Protein AF-A0A356J305-F1 (afdb_monomer_lite)

Sequence (251 aa):
READLVGNVVCVFYWQPGHENIEAILPRVEALWDAYKTKHCVFVSSVSGNLDEAKKLIKEHKLTFSVYEKLDMADAQSTTRFGFLVLNPRGKVLYGNQNDRAATEALVNALGEVGKPYALLGDMELDKKSKYRSLEKSLVLGKPLKNVVKKLRSDIKKGEAKSASDVIKEQASEAESILSALDTSKSEIKEEIETLADYHAARAIKLAKQFCVSYPEDAAEMKAKMAEWTALAKEQAKAAAEAKKEAAHKK

Secondary structure (DSSP, 8-state):
-HHHHTTSEEEEEEE-TT-TTHHHHHHHHHHHHHHHTTSSEEEEEEE-S-HHHHHHHHHHTT--S-EEE----GGG--TT-SEEEEE-TTS-EEEESS-HHHHHHHHHHHHHTTTPPPBTTTTPPPPTT-TTGGGTTTSBTTS--HHHHHHHHHHHHHHTSTT--HHHHHHHHHHHHHHHHHHHHHHHHHHHHHHHHHHHHHHHHHHHHHHHHH-GGGHHHHHHHHHHHHHHHHHHHHHHHHHHHHHHHT-

pLDDT: mean 83.14, std 11.72, range [39.88, 95.88]

Structure (mmCIF, N/CA/C/O backbone):
data_AF-A0A356J305-F1
#
_entry.id   AF-A0A356J305-F1
#
loop_
_atom_site.group_PDB
_atom_site.id
_atom_site.type_symbol
_atom_site.label_atom_id
_atom_site.label_alt_id
_atom_site.label_comp_id
_atom_site.label_asym_id
_atom_site.label_entity_id
_atom_site.label_seq_id
_atom_site.pdbx_PDB_ins_code
_atom_site.Cartn_x
_atom_site.Cartn_y
_atom_site.Cartn_z
_atom_site.occupancy
_atom_site.B_iso_or_equiv
_atom_site.auth_seq_id
_atom_site.auth_comp_id
_atom_site.auth_asym_id
_atom_site.auth_atom_id
_atom_site.pdbx_PDB_model_num
ATOM 1 N N . ARG A 1 1 ? 5.823 -7.157 -18.300 1.00 53.75 1 ARG A N 1
ATOM 2 C CA . ARG A 1 1 ? 4.365 -7.323 -18.539 1.00 53.75 1 ARG A CA 1
ATOM 3 C C . ARG A 1 1 ? 3.631 -6.671 -17.377 1.00 53.75 1 ARG A C 1
ATOM 5 O O . ARG A 1 1 ? 4.207 -6.630 -16.302 1.00 53.75 1 ARG A O 1
ATOM 12 N N . GLU A 1 2 ? 2.401 -6.187 -17.544 1.00 50.50 2 GLU A N 1
ATOM 13 C CA . GLU A 1 2 ? 1.629 -5.562 -16.445 1.00 50.50 2 GLU A CA 1
ATOM 14 C C . GLU A 1 2 ? 1.515 -6.467 -15.207 1.00 50.50 2 GLU A C 1
ATOM 16 O O . GLU A 1 2 ? 1.661 -6.005 -14.080 1.00 50.50 2 GLU A O 1
ATOM 21 N N . ALA A 1 3 ? 1.406 -7.784 -15.416 1.00 51.06 3 ALA A N 1
ATOM 22 C CA . ALA A 1 3 ? 1.435 -8.784 -14.347 1.00 51.06 3 ALA A CA 1
ATOM 23 C C . ALA A 1 3 ? 2.716 -8.762 -13.485 1.00 51.06 3 ALA A C 1
ATOM 25 O O . ALA A 1 3 ? 2.674 -9.190 -12.336 1.00 51.06 3 ALA A O 1
ATOM 26 N N . ASP A 1 4 ? 3.840 -8.265 -14.012 1.00 61.28 4 ASP A N 1
ATOM 27 C CA . ASP A 1 4 ? 5.100 -8.161 -13.266 1.00 61.28 4 ASP A CA 1
ATOM 28 C C . ASP A 1 4 ? 5.093 -6.951 -12.312 1.00 61.28 4 ASP A C 1
ATOM 30 O O . ASP A 1 4 ? 5.829 -6.947 -11.330 1.00 61.28 4 ASP A O 1
ATOM 34 N N . LEU A 1 5 ? 4.248 -5.940 -12.562 1.00 70.88 5 LEU A N 1
ATOM 35 C CA . LEU A 1 5 ? 4.135 -4.729 -11.737 1.00 70.88 5 LEU A CA 1
ATOM 36 C C . LEU A 1 5 ? 3.335 -4.979 -10.456 1.00 70.88 5 LEU A C 1
ATOM 38 O O . LEU A 1 5 ? 3.586 -4.372 -9.416 1.00 70.88 5 LEU A O 1
ATOM 42 N N . VAL A 1 6 ? 2.365 -5.889 -10.511 1.00 66.75 6 VAL A N 1
ATOM 43 C CA . VAL A 1 6 ? 1.420 -6.069 -9.413 1.00 66.75 6 VAL A CA 1
ATOM 44 C C . VAL A 1 6 ? 2.079 -6.764 -8.223 1.00 66.75 6 VAL A C 1
ATOM 46 O O . VAL A 1 6 ? 2.561 -7.889 -8.310 1.00 66.75 6 VAL A O 1
ATOM 49 N N . GLY A 1 7 ? 2.039 -6.110 -7.062 1.00 68.44 7 GLY A N 1
ATOM 50 C CA . GLY A 1 7 ? 2.601 -6.651 -5.816 1.00 68.44 7 GLY A CA 1
ATOM 51 C C . GLY A 1 7 ? 4.052 -6.288 -5.591 1.00 68.44 7 GLY A C 1
ATOM 52 O O . GLY A 1 7 ? 4.589 -6.614 -4.534 1.00 68.44 7 GLY A O 1
ATOM 53 N N . ASN A 1 8 ? 4.632 -5.553 -6.531 1.00 80.81 8 ASN A N 1
ATOM 54 C CA . ASN A 1 8 ? 5.959 -4.991 -6.432 1.00 80.81 8 ASN A CA 1
ATOM 55 C C . ASN A 1 8 ? 5.862 -3.474 -6.330 1.00 80.81 8 ASN A C 1
ATOM 57 O O . ASN A 1 8 ? 4.967 -2.853 -6.898 1.00 80.81 8 ASN A O 1
ATOM 61 N N . VAL A 1 9 ? 6.797 -2.872 -5.606 1.00 86.19 9 VAL A N 1
ATOM 62 C CA . VAL A 1 9 ? 7.006 -1.427 -5.692 1.00 86.19 9 VAL A CA 1
ATOM 63 C C . VAL A 1 9 ? 7.460 -1.122 -7.113 1.00 86.19 9 VAL A C 1
ATOM 65 O O . VAL A 1 9 ? 8.360 -1.789 -7.620 1.00 86.19 9 VAL A O 1
ATOM 68 N N . VAL A 1 10 ? 6.846 -0.143 -7.768 1.00 86.81 10 VAL A N 1
ATOM 69 C CA . VAL A 1 10 ? 7.245 0.261 -9.118 1.00 86.81 10 VAL A CA 1
ATOM 70 C C . VAL A 1 10 ? 7.983 1.584 -9.018 1.00 86.81 10 VAL A C 1
ATOM 72 O O . VAL A 1 10 ? 7.427 2.578 -8.559 1.00 86.81 10 VAL A O 1
ATOM 75 N N . CYS A 1 11 ? 9.241 1.597 -9.442 1.00 88.62 11 CYS A N 1
ATOM 76 C CA . CYS A 1 11 ? 10.034 2.810 -9.571 1.00 88.62 11 CYS A CA 1
ATOM 77 C C . CYS A 1 11 ? 10.165 3.135 -11.057 1.00 88.62 11 CYS A C 1
ATOM 79 O O . CYS A 1 11 ? 10.745 2.353 -11.813 1.00 88.62 11 CYS A O 1
ATOM 81 N N . VAL A 1 12 ? 9.607 4.267 -11.476 1.00 86.94 12 VAL A N 1
ATOM 82 C CA . VAL A 1 12 ? 9.702 4.754 -12.849 1.00 86.94 12 VAL A CA 1
ATOM 83 C C . VAL A 1 12 ? 10.691 5.910 -12.905 1.00 86.94 12 VAL A C 1
ATOM 85 O O . VAL A 1 12 ? 10.558 6.878 -12.159 1.00 86.94 12 VAL A O 1
ATOM 88 N N . PHE A 1 13 ? 11.669 5.817 -13.799 1.00 88.88 13 PHE A N 1
ATOM 89 C CA . PHE A 1 13 ? 12.638 6.873 -14.072 1.00 88.88 13 PHE A CA 1
ATOM 90 C C . PHE A 1 13 ? 12.446 7.405 -15.492 1.00 88.88 13 PHE A C 1
ATOM 92 O O . PHE A 1 13 ? 12.718 6.705 -16.472 1.00 88.88 13 PHE A O 1
ATOM 99 N N . TYR A 1 14 ? 11.982 8.647 -15.588 1.00 86.81 14 TYR A N 1
ATOM 100 C CA . TYR A 1 14 ? 11.835 9.380 -16.839 1.00 86.81 14 TYR A CA 1
ATOM 101 C C . TYR A 1 14 ? 13.099 10.183 -17.110 1.00 86.81 14 TYR A C 1
ATOM 103 O O . TYR A 1 14 ? 13.621 10.835 -16.207 1.00 86.81 14 TYR A O 1
ATOM 111 N N . TRP A 1 15 ? 13.588 10.168 -18.345 1.00 86.88 15 TRP A N 1
ATOM 112 C CA . TRP A 1 15 ? 14.735 10.982 -18.724 1.00 86.88 15 TRP A CA 1
ATOM 113 C C . TRP A 1 15 ? 14.746 11.324 -20.210 1.00 86.88 15 TRP A C 1
ATOM 115 O O . TRP A 1 15 ? 14.028 10.744 -21.029 1.00 86.88 15 TRP A O 1
ATOM 125 N N . GLN A 1 16 ? 15.580 12.299 -20.555 1.00 87.06 16 GLN A N 1
ATOM 126 C CA . GLN A 1 16 ? 15.843 12.700 -21.928 1.00 87.06 16 GLN A CA 1
ATOM 127 C C . GLN A 1 16 ? 17.335 13.016 -22.093 1.00 87.06 16 GLN A C 1
ATOM 129 O O . GLN A 1 16 ? 17.940 13.571 -21.167 1.00 87.06 16 GLN A O 1
ATOM 134 N N . PRO A 1 17 ? 17.938 12.685 -23.243 1.00 85.31 17 PRO A N 1
ATOM 135 C CA . PRO A 1 17 ? 19.270 13.162 -23.594 1.00 85.31 17 PRO A CA 1
ATOM 136 C C . PRO A 1 17 ? 19.322 14.695 -23.623 1.00 85.31 17 PRO A C 1
ATOM 138 O O . PRO A 1 17 ? 18.316 15.348 -23.905 1.00 85.31 17 PRO A O 1
ATOM 141 N N . GLY A 1 18 ? 20.478 15.265 -23.283 1.00 82.25 18 GLY A N 1
ATOM 142 C CA . GLY A 1 18 ? 20.680 16.716 -23.216 1.00 82.25 18 GLY A CA 1
ATOM 143 C C . GLY A 1 18 ? 20.098 17.421 -21.981 1.00 82.25 18 GLY A C 1
ATOM 144 O O . GLY A 1 18 ? 20.224 18.639 -21.873 1.00 82.25 18 GLY A O 1
ATOM 145 N N . HIS A 1 19 ? 19.477 16.705 -21.035 1.00 85.06 19 HIS A N 1
ATOM 146 C CA . HIS A 1 19 ? 19.085 17.304 -19.756 1.00 85.06 19 HIS A CA 1
ATOM 147 C C . HIS A 1 19 ? 20.330 17.660 -18.924 1.00 85.06 19 HIS A C 1
ATOM 149 O O . HIS A 1 19 ? 21.227 16.833 -18.784 1.00 85.06 19 HIS A O 1
ATOM 155 N N . GLU A 1 20 ? 20.362 18.849 -18.317 1.00 83.75 20 GLU A N 1
ATOM 156 C CA . GLU A 1 20 ? 21.535 19.404 -17.610 1.00 83.75 20 GLU A CA 1
ATOM 157 C C . GLU A 1 20 ? 22.155 18.461 -16.561 1.00 83.75 20 GLU A C 1
ATOM 159 O O . GLU A 1 20 ? 23.369 18.420 -16.392 1.00 83.75 20 GLU A O 1
ATOM 164 N N . ASN A 1 21 ? 21.325 17.647 -15.903 1.00 83.88 21 ASN A N 1
ATOM 165 C CA . ASN A 1 21 ? 21.736 16.738 -14.829 1.00 83.88 21 ASN A CA 1
ATOM 166 C C . ASN A 1 21 ? 21.893 15.270 -15.268 1.00 83.88 21 ASN A C 1
ATOM 168 O O . ASN A 1 21 ? 22.044 14.394 -14.413 1.00 83.88 21 ASN A O 1
ATOM 172 N N . ILE A 1 22 ? 21.826 14.966 -16.571 1.00 86.62 22 ILE A N 1
ATOM 173 C CA . ILE A 1 22 ? 21.768 13.574 -17.045 1.00 86.62 22 ILE A CA 1
ATOM 174 C C . ILE A 1 22 ? 23.031 12.777 -16.683 1.00 86.62 22 ILE A C 1
ATOM 176 O O . ILE A 1 22 ? 22.934 11.676 -16.145 1.00 86.62 22 ILE A O 1
ATOM 180 N N . GLU A 1 23 ? 24.207 13.374 -16.867 1.00 86.94 23 GLU A N 1
ATOM 181 C CA . GLU A 1 23 ? 25.505 12.747 -16.582 1.00 86.94 23 GLU A CA 1
ATOM 182 C C . GLU A 1 23 ? 25.667 12.380 -15.100 1.00 86.94 23 GLU A C 1
ATOM 184 O O . GLU A 1 23 ? 26.259 11.359 -14.757 1.00 86.94 23 GLU A O 1
ATOM 189 N N . ALA A 1 24 ? 25.109 13.197 -14.202 1.00 86.69 24 ALA A N 1
ATOM 190 C CA . ALA A 1 24 ? 25.192 12.972 -12.763 1.00 86.69 24 ALA A CA 1
ATOM 191 C C . ALA A 1 24 ? 24.162 11.944 -12.265 1.00 86.69 24 ALA A C 1
ATOM 193 O O . ALA A 1 24 ? 24.420 11.227 -11.292 1.00 86.69 24 ALA A O 1
ATOM 194 N N . ILE A 1 25 ? 22.983 11.877 -12.894 1.00 88.00 25 ILE A N 1
ATOM 195 C CA . ILE A 1 25 ? 21.883 11.040 -12.405 1.00 88.00 25 ILE A CA 1
ATOM 196 C C . ILE A 1 25 ? 21.985 9.592 -12.888 1.00 88.00 25 ILE A C 1
ATOM 198 O O . ILE A 1 25 ? 21.659 8.683 -12.126 1.00 88.00 25 ILE A O 1
ATOM 202 N N . LEU A 1 26 ? 22.463 9.356 -14.116 1.00 90.56 26 LEU A N 1
ATOM 203 C CA . LEU A 1 26 ? 22.488 8.022 -14.725 1.00 90.56 26 LEU A CA 1
ATOM 204 C C . LEU A 1 26 ? 23.275 6.989 -13.890 1.00 90.56 26 LEU A C 1
ATOM 206 O O . LEU A 1 26 ? 22.713 5.927 -13.604 1.00 90.56 26 LEU A O 1
ATOM 210 N N . PRO A 1 27 ? 24.490 7.288 -13.379 1.00 89.94 27 PRO A N 1
ATOM 211 C CA . PRO A 1 27 ? 25.203 6.366 -12.492 1.00 89.94 27 PRO A CA 1
ATOM 212 C C . PRO A 1 27 ? 24.456 6.074 -11.183 1.00 89.94 27 PRO A C 1
ATOM 214 O O . PRO A 1 27 ? 24.512 4.963 -10.658 1.00 89.94 27 PRO A O 1
ATOM 217 N N . ARG A 1 28 ? 23.732 7.063 -10.640 1.00 87.62 28 ARG A N 1
ATOM 218 C CA . ARG A 1 28 ? 22.959 6.903 -9.395 1.00 87.62 28 ARG A CA 1
ATOM 219 C C . ARG A 1 28 ? 21.734 6.023 -9.614 1.00 87.62 28 ARG A C 1
ATOM 221 O O . ARG A 1 28 ? 21.413 5.205 -8.756 1.00 87.62 28 ARG A O 1
ATOM 228 N N . VAL A 1 29 ? 21.073 6.171 -10.759 1.00 89.19 29 VAL A N 1
ATOM 229 C CA . VAL A 1 29 ? 19.946 5.325 -11.162 1.00 89.19 29 VAL A CA 1
ATOM 230 C C . VAL A 1 29 ? 20.396 3.876 -11.324 1.00 89.19 29 VAL A C 1
ATOM 232 O O . VAL A 1 29 ? 19.729 2.977 -10.818 1.00 89.19 29 VAL A O 1
ATOM 235 N N . GLU A 1 30 ? 21.547 3.642 -11.956 1.00 91.19 30 GLU A N 1
ATOM 236 C CA . GLU A 1 30 ? 22.119 2.299 -12.083 1.00 91.19 30 GLU A CA 1
ATOM 237 C C . GLU A 1 30 ? 22.426 1.684 -10.708 1.00 91.19 30 GLU A C 1
ATOM 239 O O . GLU A 1 30 ? 22.087 0.529 -10.457 1.00 91.19 30 GLU A O 1
ATOM 244 N N . ALA A 1 31 ? 22.977 2.465 -9.773 1.00 90.06 31 ALA A N 1
ATOM 245 C CA . ALA A 1 31 ? 23.208 2.005 -8.404 1.00 90.06 31 ALA A CA 1
ATOM 246 C C . ALA A 1 31 ? 21.901 1.658 -7.662 1.00 90.06 31 ALA A C 1
ATOM 248 O O . ALA A 1 31 ? 21.844 0.664 -6.934 1.00 90.06 31 ALA A O 1
ATOM 249 N N . LEU A 1 32 ? 20.833 2.444 -7.852 1.00 87.75 32 LEU A N 1
ATOM 250 C CA . LEU A 1 32 ? 19.505 2.133 -7.309 1.00 87.75 32 LEU A CA 1
ATOM 251 C C . LEU A 1 32 ? 18.938 0.848 -7.921 1.00 87.75 32 LEU A C 1
ATOM 253 O O . LEU A 1 32 ? 18.432 -0.009 -7.195 1.00 87.75 32 LEU A O 1
ATOM 257 N N . TRP A 1 33 ? 19.044 0.690 -9.238 1.00 88.69 33 TRP A N 1
ATOM 258 C CA . TRP A 1 33 ? 18.652 -0.536 -9.922 1.00 88.69 33 TRP A CA 1
ATOM 259 C C . TRP A 1 33 ? 19.398 -1.746 -9.354 1.00 88.69 33 TRP A C 1
ATOM 261 O O . TRP A 1 33 ? 18.760 -2.709 -8.930 1.00 88.69 33 TRP A O 1
ATOM 271 N N . ASP A 1 34 ? 20.725 -1.686 -9.252 1.00 89.75 34 ASP A N 1
ATOM 272 C CA . ASP A 1 34 ? 21.531 -2.795 -8.742 1.00 89.75 34 ASP A CA 1
ATOM 273 C C . ASP A 1 34 ? 21.154 -3.184 -7.301 1.00 89.75 34 ASP A C 1
ATOM 275 O O . ASP A 1 34 ? 20.997 -4.367 -6.988 1.00 89.75 34 ASP A O 1
ATOM 279 N N . ALA A 1 35 ? 20.889 -2.191 -6.445 1.00 87.81 35 ALA A N 1
ATOM 280 C CA . ALA A 1 35 ? 20.531 -2.399 -5.043 1.00 87.81 35 ALA A CA 1
ATOM 281 C C . ALA A 1 35 ? 19.137 -3.021 -4.820 1.00 87.81 35 ALA A C 1
ATOM 283 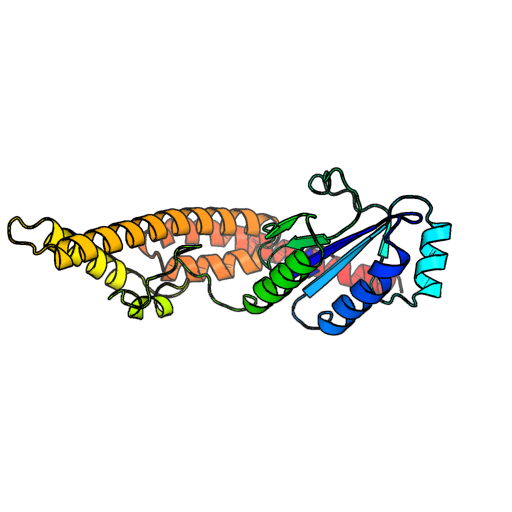O O . ALA A 1 35 ? 18.901 -3.632 -3.762 1.00 87.81 35 ALA A O 1
ATOM 284 N N . TYR A 1 36 ? 18.207 -2.844 -5.769 1.00 85.75 36 TYR A N 1
ATOM 285 C CA . TYR A 1 36 ? 16.787 -3.173 -5.587 1.00 85.75 36 TYR A CA 1
ATOM 286 C C . TYR A 1 36 ? 16.185 -4.115 -6.638 1.00 85.75 36 TYR A C 1
ATOM 288 O O . TYR A 1 36 ? 15.094 -4.628 -6.395 1.00 85.75 36 TYR A O 1
ATOM 296 N N . LYS A 1 37 ? 16.883 -4.447 -7.734 1.00 80.25 37 LYS A N 1
ATOM 297 C CA . LYS A 1 37 ? 16.377 -5.326 -8.815 1.00 80.25 37 LYS A CA 1
ATOM 298 C C . LYS A 1 37 ? 15.908 -6.718 -8.378 1.00 80.25 37 LYS A C 1
ATOM 300 O O . LYS A 1 37 ? 15.175 -7.378 -9.104 1.00 80.25 37 LYS A O 1
ATOM 305 N N . THR A 1 38 ? 16.317 -7.178 -7.197 1.00 75.94 38 THR A N 1
ATOM 306 C CA . THR A 1 38 ? 15.936 -8.478 -6.618 1.00 75.94 38 THR A CA 1
ATOM 307 C C . THR A 1 38 ? 14.908 -8.381 -5.483 1.00 75.94 38 THR A C 1
ATOM 309 O O . THR A 1 38 ? 14.505 -9.408 -4.941 1.00 75.94 38 THR A O 1
ATOM 312 N N . LYS A 1 39 ? 14.465 -7.175 -5.099 1.00 72.56 39 LYS A N 1
ATOM 313 C CA . LYS A 1 39 ? 13.710 -6.921 -3.858 1.00 72.56 39 LYS A CA 1
ATOM 314 C C . LYS A 1 39 ? 12.273 -6.471 -4.119 1.00 72.56 39 LYS A C 1
ATOM 316 O O . LYS A 1 39 ? 11.954 -5.337 -3.808 1.00 72.56 39 LYS A O 1
ATOM 321 N N . HIS A 1 40 ? 11.404 -7.312 -4.686 1.00 79.94 40 HIS A N 1
ATOM 322 C CA . HIS A 1 40 ? 9.996 -6.946 -4.958 1.00 79.94 40 HIS A CA 1
ATOM 323 C C . HIS A 1 40 ? 9.817 -5.534 -5.557 1.00 79.94 40 HIS A C 1
ATOM 325 O O . HIS A 1 40 ? 8.897 -4.789 -5.214 1.00 79.94 40 HIS A O 1
ATOM 331 N N . CYS A 1 41 ? 10.759 -5.152 -6.415 1.00 84.88 41 CYS A N 1
ATOM 332 C CA . CYS A 1 41 ? 10.852 -3.845 -7.031 1.00 84.88 41 CYS A CA 1
ATOM 333 C C . CYS A 1 41 ? 10.881 -4.064 -8.531 1.00 84.88 41 CYS A C 1
ATOM 335 O O . CYS A 1 41 ? 11.687 -4.858 -9.022 1.00 84.88 41 CYS A O 1
ATOM 337 N N . VAL A 1 42 ? 10.025 -3.357 -9.254 1.00 85.88 42 VAL A N 1
ATOM 338 C CA . VAL A 1 42 ? 10.126 -3.261 -10.702 1.00 85.88 42 VAL A CA 1
ATOM 339 C C . VAL A 1 42 ? 10.637 -1.881 -11.042 1.00 85.88 42 VAL A C 1
ATOM 341 O O . VAL A 1 42 ? 10.029 -0.873 -10.691 1.00 85.88 42 VAL A O 1
ATOM 344 N N . PHE A 1 43 ? 11.763 -1.854 -11.741 1.00 86.81 43 PHE A N 1
ATOM 345 C CA . PHE A 1 43 ? 12.331 -0.627 -12.258 1.00 86.81 43 PHE A CA 1
ATOM 346 C C . PHE A 1 43 ? 11.933 -0.464 -13.720 1.00 86.81 43 PHE A C 1
ATOM 348 O O . PHE A 1 43 ? 12.141 -1.367 -14.534 1.00 86.81 43 PHE A O 1
ATOM 355 N N . VAL A 1 44 ? 11.356 0.683 -14.050 1.00 85.00 44 VAL A N 1
ATOM 356 C CA . VAL A 1 44 ? 10.924 1.019 -15.403 1.00 85.00 44 VAL A CA 1
ATOM 357 C C . VAL A 1 44 ? 11.618 2.306 -15.804 1.00 85.00 44 VAL A C 1
ATOM 359 O O . VAL A 1 44 ? 11.400 3.344 -15.190 1.00 85.00 44 VAL A O 1
ATOM 362 N N . SER A 1 45 ? 12.454 2.267 -16.835 1.00 87.88 45 SER A N 1
ATOM 363 C CA . SER A 1 45 ? 13.030 3.492 -17.380 1.00 87.88 45 SER A CA 1
ATOM 364 C C . SER A 1 45 ? 12.328 3.884 -18.670 1.00 87.88 45 SER A C 1
ATOM 366 O O . SER A 1 45 ? 12.186 3.058 -19.569 1.00 87.88 45 SER A O 1
ATOM 368 N N . SER A 1 46 ? 11.904 5.143 -18.756 1.00 86.25 46 SER A N 1
ATOM 369 C CA . SER A 1 46 ? 11.318 5.731 -19.956 1.00 86.25 46 SER A CA 1
ATOM 370 C C . SER A 1 46 ? 12.228 6.827 -20.485 1.00 86.25 46 SER A C 1
ATOM 372 O O . SER A 1 46 ? 12.532 7.779 -19.762 1.00 86.25 46 SER A O 1
ATOM 374 N N . VAL A 1 47 ? 12.627 6.713 -21.750 1.00 86.50 47 VAL A N 1
ATOM 375 C CA . VAL A 1 47 ? 13.399 7.745 -22.441 1.00 86.50 47 VAL A CA 1
ATOM 376 C C . VAL A 1 47 ? 12.547 8.472 -23.476 1.00 86.50 47 VAL A C 1
ATOM 378 O O . VAL A 1 47 ? 11.736 7.871 -24.186 1.00 86.50 47 VAL A O 1
ATOM 381 N N . SER A 1 48 ? 12.745 9.784 -23.575 1.00 81.38 48 SER A N 1
ATOM 382 C CA . SER A 1 48 ? 12.184 10.626 -24.633 1.00 81.38 48 SER A CA 1
ATOM 383 C C . SER A 1 48 ? 13.274 11.479 -25.295 1.00 81.38 48 SER A C 1
ATOM 385 O O . SER A 1 48 ? 14.379 11.589 -24.771 1.00 81.38 48 SER A O 1
ATOM 387 N N . GLY A 1 49 ? 12.991 12.065 -26.462 1.00 78.38 49 GLY A N 1
ATOM 388 C CA . GLY A 1 49 ? 13.961 12.885 -27.200 1.00 78.38 49 GLY A CA 1
ATOM 389 C C . GLY A 1 49 ? 14.816 12.084 -28.190 1.00 78.38 49 GLY A C 1
ATOM 390 O O . GLY A 1 49 ? 14.310 11.180 -28.855 1.00 78.38 49 GLY A O 1
ATOM 391 N N . ASN A 1 50 ? 16.094 12.449 -28.335 1.00 84.69 50 ASN A N 1
ATOM 392 C CA . ASN A 1 50 ? 16.996 11.877 -29.341 1.00 84.69 50 ASN A CA 1
ATOM 393 C C . ASN A 1 50 ? 17.481 10.466 -28.961 1.00 84.69 50 ASN A C 1
ATOM 395 O O . ASN A 1 50 ? 18.438 10.295 -28.209 1.00 84.69 50 ASN A O 1
ATOM 399 N N . LEU A 1 51 ? 16.860 9.432 -29.525 1.00 84.81 51 LEU A N 1
ATOM 400 C CA . LEU A 1 51 ? 17.153 8.037 -29.174 1.00 84.81 51 LEU A CA 1
ATOM 401 C C . LEU A 1 51 ? 18.586 7.591 -29.482 1.00 84.81 51 LEU A C 1
ATOM 403 O O . LEU A 1 51 ? 19.102 6.699 -28.810 1.00 84.81 51 LEU A O 1
ATOM 407 N N . ASP A 1 52 ? 19.241 8.171 -30.484 1.00 89.25 52 ASP A N 1
ATOM 408 C CA . ASP A 1 52 ? 20.613 7.783 -30.815 1.00 89.25 52 ASP A CA 1
ATOM 409 C C . ASP A 1 52 ? 21.612 8.335 -29.800 1.00 89.25 52 ASP A C 1
ATOM 411 O O . ASP A 1 52 ? 22.587 7.665 -29.461 1.00 89.25 52 ASP A O 1
ATOM 415 N N . GLU A 1 53 ? 21.331 9.510 -29.245 1.00 89.25 53 GLU A N 1
ATOM 416 C CA . GLU A 1 53 ? 22.063 10.055 -28.106 1.00 89.25 53 GLU A CA 1
ATOM 417 C C . GLU A 1 53 ? 21.785 9.251 -26.829 1.00 89.25 53 GLU A C 1
ATOM 419 O O . GLU A 1 53 ? 22.718 8.886 -26.116 1.00 89.25 53 GLU A O 1
ATOM 424 N N . ALA A 1 54 ? 20.532 8.842 -26.598 1.00 87.94 54 ALA A N 1
ATOM 425 C CA . ALA A 1 54 ? 20.188 7.945 -25.493 1.00 87.94 54 ALA A CA 1
ATOM 426 C C . ALA A 1 54 ? 20.971 6.623 -25.554 1.00 87.94 54 ALA A C 1
ATOM 428 O O . ALA A 1 54 ? 21.504 6.168 -24.543 1.00 87.94 54 ALA A O 1
ATOM 429 N N . LYS A 1 55 ? 21.101 6.012 -26.741 1.00 90.25 55 LYS A N 1
ATOM 430 C CA . LYS A 1 55 ? 21.899 4.788 -26.933 1.00 90.25 55 LYS A CA 1
ATOM 431 C C . LYS A 1 55 ? 23.383 4.997 -26.628 1.00 90.25 55 LYS A C 1
ATOM 433 O O . LYS A 1 55 ? 24.026 4.053 -26.167 1.00 90.25 55 LYS A O 1
ATOM 438 N N . LYS A 1 56 ? 23.938 6.182 -26.907 1.00 92.50 56 LYS A N 1
ATOM 439 C CA . LYS A 1 56 ? 25.324 6.519 -26.543 1.00 92.50 56 LYS A CA 1
ATOM 440 C C . LYS A 1 56 ? 25.468 6.590 -25.029 1.00 92.50 56 LYS A C 1
ATOM 442 O O . LYS A 1 56 ? 26.266 5.832 -24.488 1.00 92.50 56 LYS A O 1
ATOM 447 N N . LEU A 1 57 ? 24.602 7.351 -24.361 1.00 91.88 57 LEU A N 1
ATOM 448 C CA . LEU A 1 57 ? 24.589 7.479 -22.901 1.00 91.88 57 LEU A CA 1
ATOM 449 C C . LEU A 1 57 ? 24.423 6.124 -22.198 1.00 91.88 57 LEU A C 1
ATOM 451 O O . LEU A 1 57 ? 25.143 5.829 -21.249 1.00 91.88 57 LEU A O 1
ATOM 455 N N . ILE A 1 58 ? 23.543 5.249 -22.701 1.00 91.00 58 ILE A N 1
ATOM 456 C CA . ILE A 1 58 ? 23.374 3.883 -22.174 1.00 91.00 58 ILE A CA 1
ATOM 457 C C . ILE A 1 58 ? 24.691 3.096 -22.226 1.00 91.00 58 ILE A C 1
ATOM 459 O O . ILE A 1 58 ? 25.036 2.405 -21.267 1.00 91.00 58 ILE A O 1
ATOM 463 N N . LYS A 1 59 ? 25.437 3.195 -23.333 1.00 92.56 59 LYS A N 1
ATOM 464 C CA . LYS A 1 59 ? 26.723 2.501 -23.499 1.00 92.56 59 LYS A CA 1
ATOM 465 C C . LYS A 1 59 ? 27.830 3.127 -22.655 1.00 92.56 59 LYS A C 1
ATOM 467 O O . LYS A 1 59 ? 28.598 2.392 -22.041 1.00 92.56 59 LYS A O 1
ATOM 472 N N . GLU A 1 60 ? 27.910 4.453 -22.631 1.00 93.19 60 GLU A N 1
ATOM 473 C CA . GLU A 1 60 ? 28.922 5.221 -21.897 1.00 93.19 60 GLU A CA 1
ATOM 474 C C . GLU A 1 60 ? 28.807 4.990 -20.387 1.00 93.19 60 GLU A C 1
ATOM 476 O O . GLU A 1 60 ? 29.798 4.657 -19.736 1.00 93.19 60 GLU A O 1
ATOM 481 N N . HIS A 1 61 ? 27.583 5.044 -19.855 1.00 91.19 61 HIS A N 1
ATOM 482 C CA . HIS A 1 61 ? 27.290 4.822 -18.435 1.00 91.19 61 HIS A CA 1
ATOM 483 C C . HIS A 1 61 ? 27.068 3.351 -18.065 1.00 91.19 61 HIS A C 1
ATOM 485 O O . HIS A 1 61 ? 26.864 3.042 -16.894 1.00 91.19 61 HIS A O 1
ATOM 491 N N . LYS A 1 62 ? 27.141 2.433 -19.040 1.00 91.88 62 LYS A N 1
ATOM 492 C CA . LYS A 1 62 ? 26.974 0.978 -18.855 1.00 91.88 62 LYS A CA 1
ATOM 493 C C . LYS A 1 62 ? 25.669 0.605 -18.140 1.00 91.88 62 LYS A C 1
ATOM 495 O O . LYS A 1 62 ? 25.665 -0.262 -17.269 1.00 91.88 62 LYS A O 1
ATOM 500 N N . LEU A 1 63 ? 24.573 1.258 -18.511 1.00 89.62 63 LEU A N 1
ATOM 501 C CA . LEU A 1 63 ? 23.275 1.050 -17.870 1.00 89.62 63 LEU A CA 1
ATOM 502 C C . LEU A 1 63 ? 22.764 -0.369 -18.143 1.00 89.62 63 LEU A C 1
ATOM 504 O O . LEU A 1 63 ? 22.807 -0.837 -19.285 1.00 89.62 63 LEU A O 1
ATOM 508 N N . THR A 1 64 ? 22.274 -1.052 -17.107 1.00 88.19 64 THR A N 1
ATOM 509 C CA . THR A 1 64 ? 21.805 -2.446 -17.204 1.00 88.19 64 THR A CA 1
ATOM 510 C C . THR A 1 64 ? 20.305 -2.607 -16.978 1.00 88.19 64 THR A C 1
ATOM 512 O O . THR A 1 64 ? 19.756 -3.682 -17.239 1.00 88.19 64 THR A O 1
ATOM 515 N N . PHE A 1 65 ? 19.613 -1.560 -16.524 1.00 84.75 65 PHE A N 1
ATOM 516 C CA . PHE A 1 65 ? 18.153 -1.559 -16.462 1.00 84.75 65 PHE A CA 1
ATOM 517 C C . PHE A 1 65 ? 17.521 -1.478 -17.860 1.00 84.75 65 PHE A C 1
ATOM 519 O O . PHE A 1 65 ? 18.103 -0.973 -18.819 1.00 84.75 65 PHE A O 1
ATOM 526 N N . SER A 1 66 ? 16.287 -1.975 -17.983 1.00 81.56 66 SER A N 1
ATOM 527 C CA . SER A 1 66 ? 15.535 -1.900 -19.241 1.00 81.56 66 SER A CA 1
ATOM 528 C C . SER A 1 66 ? 15.058 -0.471 -19.511 1.00 81.56 66 SER A C 1
ATOM 530 O O . SER A 1 66 ? 14.391 0.127 -18.665 1.00 81.56 66 SER A O 1
ATOM 532 N N . VAL A 1 67 ? 15.373 0.046 -20.702 1.00 84.19 67 VAL A N 1
ATOM 533 C CA . VAL A 1 67 ? 14.957 1.372 -21.181 1.00 84.19 67 VAL A CA 1
ATOM 534 C C . VAL A 1 67 ? 13.902 1.211 -22.267 1.00 84.19 67 VAL A C 1
ATOM 536 O O . VAL A 1 67 ? 14.139 0.545 -23.274 1.00 84.19 67 VAL A O 1
ATOM 539 N N . TYR A 1 68 ? 12.750 1.838 -22.062 1.00 82.00 68 TYR A N 1
ATOM 540 C CA . TYR A 1 68 ? 11.636 1.862 -22.999 1.00 82.00 68 TYR A CA 1
ATOM 541 C C . TYR A 1 68 ? 11.539 3.239 -23.652 1.00 82.00 68 TYR A C 1
ATOM 543 O O . TYR A 1 68 ? 11.717 4.267 -22.998 1.00 82.00 68 TYR A O 1
ATOM 551 N N . GLU A 1 69 ? 11.254 3.265 -24.949 1.00 79.00 69 GLU A N 1
ATOM 552 C CA . GLU A 1 69 ? 10.949 4.507 -25.652 1.00 79.00 69 GLU A CA 1
ATOM 553 C C . GLU A 1 69 ? 9.529 4.957 -25.301 1.00 79.00 69 GLU A C 1
ATOM 555 O O . GLU A 1 69 ? 8.591 4.182 -25.473 1.00 79.00 69 GLU A O 1
ATOM 560 N N . LYS A 1 70 ? 9.391 6.208 -24.831 1.00 66.62 70 LYS A N 1
ATOM 561 C CA . LYS A 1 70 ? 8.114 6.905 -24.595 1.00 66.62 70 LYS A CA 1
ATOM 562 C C . LYS A 1 70 ? 7.020 6.010 -23.997 1.00 66.62 70 LYS A C 1
ATOM 564 O O . LYS A 1 70 ? 6.056 5.653 -24.672 1.00 66.62 70 LYS A O 1
ATOM 569 N N . LEU A 1 71 ? 7.122 5.712 -22.702 1.00 63.88 71 LEU A N 1
ATOM 570 C CA . LEU A 1 71 ? 5.961 5.221 -21.960 1.00 63.88 71 LEU A CA 1
ATOM 571 C C . LEU A 1 71 ? 4.899 6.326 -21.908 1.00 63.88 71 LEU A C 1
ATOM 573 O O . LEU A 1 71 ? 5.041 7.303 -21.173 1.00 63.88 71 LEU A O 1
ATOM 577 N N . ASP A 1 72 ? 3.866 6.173 -22.732 1.00 50.16 72 ASP A N 1
ATOM 578 C CA . ASP A 1 72 ? 2.706 7.058 -22.797 1.00 50.16 72 ASP A CA 1
ATOM 579 C C . ASP A 1 72 ? 1.747 6.700 -21.654 1.00 50.16 72 ASP A C 1
ATOM 581 O O . ASP A 1 72 ? 0.808 5.922 -21.805 1.00 50.16 72 ASP A O 1
ATOM 585 N N . MET A 1 73 ? 2.058 7.178 -20.449 1.00 49.94 73 MET A N 1
ATOM 586 C CA . MET A 1 73 ? 1.170 7.064 -19.293 1.00 49.94 73 MET A CA 1
ATOM 587 C C . MET A 1 73 ? 0.427 8.393 -19.149 1.00 49.94 73 MET A C 1
ATOM 589 O O . MET A 1 73 ? 1.063 9.439 -19.031 1.00 49.94 73 MET A O 1
ATOM 593 N N . ALA A 1 74 ? -0.909 8.364 -19.118 1.00 43.94 74 ALA A N 1
ATOM 594 C CA . ALA A 1 74 ? -1.735 9.563 -18.931 1.00 43.94 74 ALA A CA 1
ATOM 595 C C . ALA A 1 74 ? -1.382 10.338 -17.640 1.00 43.94 74 ALA A C 1
ATOM 597 O O . ALA A 1 74 ? -1.480 11.560 -17.622 1.00 43.94 74 ALA A O 1
ATOM 598 N N . ASP A 1 75 ? -0.866 9.651 -16.613 1.00 39.97 75 ASP A N 1
ATOM 599 C CA . ASP A 1 75 ? -0.390 10.245 -15.352 1.00 39.97 75 ASP A CA 1
ATOM 600 C C . ASP A 1 75 ? 1.095 10.663 -15.369 1.00 39.97 75 ASP A C 1
ATOM 602 O O . ASP A 1 75 ? 1.572 11.328 -14.450 1.00 39.97 75 ASP A O 1
ATOM 606 N N . ALA A 1 76 ? 1.850 10.337 -16.427 1.00 42.25 76 ALA A N 1
ATOM 607 C CA . ALA A 1 76 ? 3.200 10.871 -16.648 1.00 42.25 76 ALA A CA 1
ATOM 608 C C . ALA A 1 76 ? 3.187 12.321 -17.164 1.00 42.25 76 ALA A C 1
ATOM 610 O O . ALA A 1 76 ? 4.242 12.870 -17.486 1.00 42.25 76 ALA A O 1
ATOM 611 N N . GLN A 1 77 ? 2.017 12.973 -17.175 1.00 39.88 77 GLN A N 1
ATOM 612 C CA . GLN A 1 77 ? 1.801 14.402 -17.441 1.00 39.88 77 GLN A CA 1
ATOM 613 C C . GLN A 1 77 ? 2.430 15.340 -16.387 1.00 39.88 77 GLN A C 1
ATOM 615 O O . GLN A 1 77 ? 2.002 16.479 -16.205 1.00 39.88 77 GLN A O 1
ATOM 620 N N . SER A 1 78 ? 3.486 14.900 -15.702 1.00 44.88 78 SER A N 1
ATOM 621 C CA . SER A 1 78 ? 4.364 15.796 -14.963 1.00 44.88 78 SER A CA 1
ATOM 622 C C . SER A 1 78 ? 5.074 16.721 -15.954 1.00 44.88 78 SER A C 1
ATOM 624 O O . SER A 1 78 ? 5.677 16.278 -16.936 1.00 44.88 78 SER A O 1
ATOM 626 N N . THR A 1 79 ? 5.018 18.022 -15.683 1.00 40.59 79 THR A N 1
ATOM 627 C CA . THR A 1 79 ? 5.573 19.100 -16.515 1.00 40.59 79 THR A CA 1
ATOM 628 C C . THR A 1 79 ? 7.081 18.998 -16.758 1.00 40.59 79 THR A C 1
ATOM 630 O O . THR A 1 79 ? 7.598 19.700 -17.622 1.00 40.59 79 THR A O 1
ATOM 633 N N . THR A 1 80 ? 7.796 18.122 -16.046 1.00 51.25 80 THR A N 1
ATOM 634 C CA . THR A 1 80 ? 9.262 18.078 -16.043 1.00 51.25 80 THR A CA 1
ATOM 635 C C . THR A 1 80 ? 9.897 16.948 -16.859 1.00 51.25 80 THR A C 1
ATOM 637 O O . THR A 1 80 ? 11.082 17.062 -17.142 1.00 51.25 80 THR A O 1
ATOM 640 N N . ARG A 1 81 ? 9.172 15.895 -17.292 1.00 64.06 81 ARG A N 1
ATOM 641 C CA . ARG A 1 81 ? 9.667 14.774 -18.155 1.00 64.06 81 ARG A CA 1
ATOM 642 C C . ARG A 1 81 ? 11.027 14.128 -17.775 1.00 64.06 81 ARG A C 1
ATOM 644 O O . ARG A 1 81 ? 11.547 13.306 -18.527 1.00 64.06 81 ARG A O 1
ATOM 651 N N . PHE A 1 82 ? 11.587 14.462 -16.615 1.00 76.50 82 PHE A N 1
ATOM 652 C CA . PHE A 1 82 ? 12.884 14.028 -16.108 1.00 76.50 82 PHE A CA 1
ATOM 653 C C . PHE A 1 82 ? 12.792 13.833 -14.596 1.00 76.50 82 PHE A C 1
ATOM 655 O O . PHE A 1 82 ? 12.471 14.786 -13.890 1.00 76.50 82 PHE A O 1
ATOM 662 N N . GLY A 1 83 ? 13.083 12.627 -14.110 1.00 81.12 83 GLY A N 1
ATOM 663 C CA . GLY A 1 83 ? 13.120 12.270 -12.693 1.00 81.12 83 GLY A CA 1
ATOM 664 C C . GLY A 1 83 ? 12.241 11.067 -12.349 1.00 81.12 83 GLY A C 1
ATOM 665 O O . GLY A 1 83 ? 11.968 10.219 -13.200 1.00 81.12 83 GLY A O 1
ATOM 666 N N . PHE A 1 84 ? 11.848 10.947 -11.080 1.00 85.75 84 PHE A N 1
ATOM 667 C CA . PHE A 1 84 ? 11.295 9.704 -10.531 1.00 85.75 84 PHE A CA 1
ATOM 668 C C . PHE A 1 84 ? 9.796 9.770 -10.223 1.00 85.75 84 PHE A C 1
ATOM 670 O O . PHE A 1 84 ? 9.276 10.780 -9.746 1.00 85.75 84 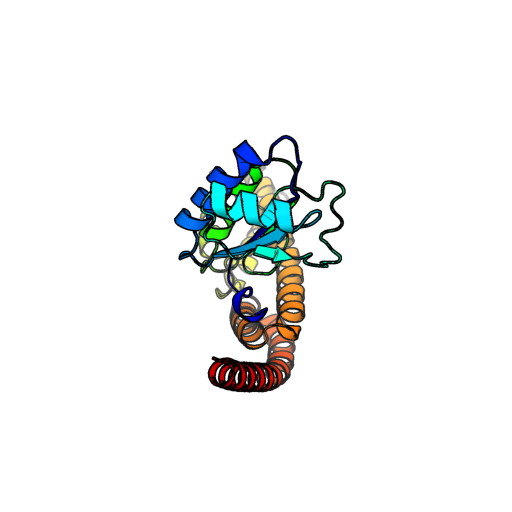PHE A O 1
ATOM 677 N N . LEU A 1 85 ? 9.135 8.630 -10.398 1.00 85.88 85 LEU A N 1
ATOM 678 C CA . LEU A 1 85 ? 7.797 8.323 -9.904 1.00 85.88 85 LEU A CA 1
ATOM 679 C C . LEU A 1 85 ? 7.876 6.997 -9.141 1.00 85.88 85 LEU A C 1
ATOM 681 O O . LEU A 1 85 ? 8.407 6.018 -9.662 1.00 85.88 85 LEU A O 1
ATOM 685 N N . VAL A 1 86 ? 7.356 6.953 -7.915 1.00 86.31 86 VAL A N 1
ATOM 686 C CA . VAL A 1 86 ? 7.338 5.724 -7.107 1.00 86.31 86 VAL A CA 1
ATOM 687 C C . VAL A 1 86 ? 5.900 5.350 -6.809 1.00 86.31 86 VAL A C 1
ATOM 689 O O . VAL A 1 86 ? 5.149 6.146 -6.245 1.00 86.31 86 VAL A O 1
ATOM 692 N N . LEU A 1 87 ? 5.529 4.125 -7.163 1.00 83.75 87 LEU A N 1
ATOM 693 C CA . LEU A 1 87 ? 4.239 3.532 -6.859 1.00 83.75 87 LEU A CA 1
ATOM 694 C C . LEU A 1 87 ? 4.432 2.412 -5.845 1.00 83.75 87 LEU A C 1
ATOM 696 O O . LEU A 1 87 ? 5.358 1.604 -5.947 1.00 83.75 87 LEU A O 1
ATOM 700 N N . ASN A 1 88 ? 3.540 2.342 -4.865 1.00 81.19 88 ASN A N 1
ATOM 701 C CA . ASN A 1 88 ? 3.551 1.249 -3.903 1.00 81.19 88 ASN A CA 1
ATOM 702 C C . ASN A 1 88 ? 3.152 -0.086 -4.573 1.00 81.19 88 ASN A C 1
ATOM 704 O O . ASN A 1 88 ? 2.670 -0.098 -5.709 1.00 81.19 88 ASN A O 1
ATOM 708 N N . PRO A 1 89 ? 3.235 -1.222 -3.853 1.00 76.06 89 PRO A N 1
ATOM 709 C CA . PRO A 1 89 ? 2.810 -2.527 -4.364 1.00 76.06 89 PRO A CA 1
ATOM 710 C C . PRO A 1 89 ? 1.340 -2.621 -4.773 1.00 76.06 89 PRO A C 1
ATOM 712 O O . PRO A 1 89 ? 0.907 -3.688 -5.200 1.00 76.06 89 PRO A O 1
ATOM 715 N N . ARG A 1 90 ? 0.553 -1.569 -4.556 1.00 70.31 90 ARG A N 1
ATOM 716 C CA . ARG A 1 90 ? -0.887 -1.468 -4.793 1.00 70.31 90 ARG A CA 1
ATOM 717 C C . ARG A 1 90 ? -1.203 -0.548 -5.983 1.00 70.31 90 ARG A C 1
ATOM 719 O O . ARG A 1 90 ? -2.365 -0.387 -6.311 1.00 70.31 90 ARG A O 1
ATOM 726 N N . GLY A 1 91 ? -0.188 0.044 -6.622 1.00 71.19 91 GLY A N 1
ATOM 727 C CA . GLY A 1 91 ? -0.359 0.969 -7.746 1.00 71.19 91 GLY A CA 1
ATOM 728 C C . GLY A 1 91 ? -0.680 2.413 -7.346 1.00 71.19 91 GLY A C 1
ATOM 729 O O . GLY A 1 91 ? -0.875 3.245 -8.223 1.00 71.19 91 GLY A O 1
ATOM 730 N N . LYS A 1 92 ? -0.691 2.753 -6.047 1.00 75.94 92 LYS A N 1
ATOM 731 C CA . LYS A 1 92 ? -0.847 4.145 -5.594 1.00 75.94 92 LYS A CA 1
ATOM 732 C C . LYS A 1 92 ? 0.477 4.883 -5.748 1.00 75.94 92 LYS A C 1
ATOM 734 O O . LYS A 1 92 ? 1.508 4.405 -5.265 1.00 75.94 92 LYS A O 1
ATOM 739 N N . VAL A 1 93 ? 0.434 6.065 -6.356 1.00 79.94 93 VAL A N 1
ATOM 740 C CA . VAL A 1 93 ? 1.577 6.982 -6.414 1.00 79.94 93 VAL A CA 1
ATOM 741 C C . VAL A 1 93 ? 1.921 7.433 -4.993 1.00 79.94 93 VAL A C 1
ATOM 743 O O . VAL A 1 93 ? 1.108 8.055 -4.314 1.00 79.94 93 VAL A O 1
ATOM 746 N N . LEU A 1 94 ? 3.124 7.095 -4.535 1.00 79.12 94 LEU A N 1
ATOM 747 C CA . LEU A 1 94 ? 3.670 7.552 -3.254 1.00 79.12 94 LEU A CA 1
ATOM 748 C C . LEU A 1 94 ? 4.484 8.830 -3.403 1.00 79.12 94 LEU A C 1
ATOM 750 O O . LEU A 1 94 ? 4.654 9.578 -2.446 1.00 79.12 94 LEU A O 1
ATOM 754 N N . TYR A 1 95 ? 5.036 9.046 -4.591 1.00 84.00 95 TYR A N 1
ATOM 755 C CA . TYR A 1 95 ? 5.937 10.149 -4.842 1.00 84.00 95 TYR A CA 1
ATOM 756 C C . TYR A 1 95 ? 5.936 10.513 -6.323 1.00 84.00 95 TYR A C 1
ATOM 758 O O . TYR A 1 95 ? 6.066 9.626 -7.169 1.00 84.00 95 TYR A O 1
ATOM 766 N N . GLY A 1 96 ? 5.854 11.816 -6.612 1.00 75.62 96 GLY A N 1
ATOM 767 C CA . GLY A 1 96 ? 5.954 12.384 -7.953 1.00 75.62 96 GLY A CA 1
ATOM 768 C C . GLY A 1 96 ? 6.984 13.512 -8.013 1.00 75.62 96 GLY A C 1
ATOM 769 O O . GLY A 1 96 ? 6.785 14.565 -7.423 1.00 75.62 96 GLY A O 1
ATOM 770 N N . ASN A 1 97 ? 8.077 13.257 -8.727 1.00 70.06 97 ASN A N 1
ATOM 771 C CA . ASN A 1 97 ? 9.064 14.179 -9.292 1.00 70.06 97 ASN A CA 1
ATOM 772 C C . ASN A 1 97 ? 9.305 15.569 -8.639 1.00 70.06 97 ASN A C 1
ATOM 774 O O . ASN A 1 97 ? 9.092 16.605 -9.268 1.00 70.06 97 ASN A O 1
ATOM 778 N N . GLN A 1 98 ? 9.805 15.582 -7.399 1.00 68.00 98 GLN A N 1
ATOM 779 C CA . GLN A 1 98 ? 10.286 16.757 -6.649 1.00 68.00 98 GLN A CA 1
ATOM 780 C C . GLN A 1 98 ? 11.822 16.780 -6.440 1.00 68.00 98 GLN A C 1
ATOM 782 O O . GLN A 1 98 ? 12.481 17.729 -6.850 1.00 68.00 98 GLN A O 1
ATOM 787 N N . ASN A 1 99 ? 12.411 15.763 -5.789 1.00 78.81 99 ASN A N 1
ATOM 788 C CA . ASN A 1 99 ? 13.860 15.539 -5.662 1.00 78.81 99 ASN A CA 1
ATOM 789 C C . ASN A 1 99 ? 14.262 14.042 -5.510 1.00 78.81 99 ASN A C 1
ATOM 791 O O . ASN A 1 99 ? 13.521 13.213 -4.981 1.00 78.81 99 ASN A O 1
ATOM 795 N N . ASP A 1 100 ? 15.490 13.693 -5.909 1.00 76.62 100 ASP A N 1
ATOM 796 C CA . ASP A 1 100 ? 15.991 12.303 -5.905 1.00 76.62 100 ASP A CA 1
ATOM 797 C C . ASP A 1 100 ? 16.020 11.635 -4.522 1.00 76.62 100 ASP A C 1
ATOM 799 O O . ASP A 1 100 ? 15.866 10.416 -4.398 1.00 76.62 100 ASP A O 1
ATOM 803 N N . ARG A 1 101 ? 16.279 12.418 -3.469 1.00 83.38 101 ARG A N 1
ATOM 804 C CA . ARG A 1 101 ? 16.407 11.891 -2.107 1.00 83.38 101 ARG A CA 1
ATOM 805 C C . ARG A 1 101 ? 15.056 11.399 -1.599 1.00 83.38 101 ARG A C 1
ATOM 807 O O . ARG A 1 101 ? 14.963 10.264 -1.149 1.00 83.38 101 ARG A O 1
ATOM 814 N N . ALA A 1 102 ? 14.020 12.216 -1.746 1.00 83.69 102 ALA A N 1
ATOM 815 C CA . ALA A 1 102 ? 12.645 11.888 -1.400 1.00 83.69 102 ALA A CA 1
ATOM 816 C C . ALA A 1 102 ? 12.123 10.717 -2.241 1.00 83.69 102 ALA A C 1
ATOM 818 O O . ALA A 1 102 ? 11.449 9.841 -1.706 1.00 83.69 102 ALA A O 1
ATOM 819 N N . ALA A 1 103 ? 12.503 10.634 -3.522 1.00 84.31 103 ALA A N 1
ATOM 820 C CA . ALA A 1 103 ? 12.203 9.466 -4.352 1.00 84.31 103 ALA A CA 1
ATOM 821 C C . ALA A 1 103 ? 12.816 8.177 -3.776 1.00 84.31 103 ALA A C 1
ATOM 823 O O . ALA A 1 103 ? 12.148 7.147 -3.683 1.00 84.31 103 ALA A O 1
ATOM 824 N N . THR A 1 104 ? 14.081 8.242 -3.350 1.00 85.88 104 THR A N 1
ATOM 825 C CA . THR A 1 104 ? 14.785 7.101 -2.748 1.00 85.88 104 THR A CA 1
ATOM 826 C C . THR A 1 104 ? 14.173 6.714 -1.402 1.00 85.88 104 THR A C 1
ATOM 828 O O . THR A 1 104 ? 13.962 5.532 -1.144 1.00 85.88 104 THR A O 1
ATOM 831 N N . GLU A 1 105 ? 13.846 7.688 -0.551 1.00 88.50 105 GLU A N 1
ATOM 832 C CA . GLU A 1 105 ? 13.185 7.455 0.738 1.00 88.50 105 GLU A CA 1
ATOM 833 C C . GLU A 1 105 ? 11.797 6.822 0.540 1.00 88.50 105 GLU A C 1
ATOM 835 O O . GLU A 1 105 ? 11.491 5.813 1.175 1.00 88.50 105 GLU A O 1
ATOM 840 N N . ALA A 1 106 ? 10.995 7.326 -0.405 1.00 87.00 106 ALA A N 1
ATOM 841 C CA . ALA A 1 106 ? 9.702 6.745 -0.761 1.00 87.00 106 ALA A CA 1
ATOM 842 C C . ALA A 1 106 ? 9.839 5.300 -1.265 1.00 87.00 106 ALA A C 1
ATOM 844 O O . ALA A 1 106 ? 9.081 4.429 -0.837 1.00 87.00 106 ALA A O 1
ATOM 845 N N . LEU A 1 107 ? 10.830 5.025 -2.122 1.00 88.56 107 LEU A N 1
ATOM 846 C CA . LEU A 1 107 ? 11.141 3.676 -2.597 1.00 88.56 107 LEU A CA 1
ATOM 847 C C . LEU A 1 107 ? 11.496 2.740 -1.435 1.00 88.56 107 LEU A C 1
ATOM 849 O O . LEU A 1 107 ? 10.909 1.669 -1.308 1.00 88.56 107 LEU A O 1
ATOM 853 N N . VAL A 1 108 ? 12.428 3.140 -0.568 1.00 88.19 108 VAL A N 1
ATOM 854 C CA . VAL A 1 108 ? 12.877 2.321 0.569 1.00 88.19 108 VAL A CA 1
ATOM 855 C C . VAL A 1 108 ? 11.735 2.049 1.545 1.00 88.19 108 VAL A C 1
ATOM 857 O O . VAL A 1 108 ? 11.550 0.904 1.962 1.00 88.19 108 VAL A O 1
ATOM 860 N N . ASN A 1 109 ? 10.934 3.066 1.863 1.00 86.25 109 ASN A N 1
ATOM 861 C CA . ASN A 1 109 ? 9.775 2.920 2.738 1.00 86.25 109 ASN A CA 1
ATOM 862 C C . ASN A 1 109 ? 8.744 1.965 2.125 1.00 86.25 109 ASN A C 1
ATOM 864 O O . ASN A 1 109 ? 8.311 1.023 2.784 1.00 86.25 109 ASN A O 1
ATOM 868 N N . ALA A 1 110 ? 8.419 2.135 0.840 1.00 85.00 110 ALA A N 1
ATOM 869 C CA . ALA A 1 110 ? 7.482 1.266 0.132 1.00 85.00 110 ALA A CA 1
ATOM 870 C C . ALA A 1 110 ? 7.948 -0.194 0.095 1.00 85.00 110 ALA A C 1
ATOM 872 O O . ALA A 1 110 ? 7.141 -1.111 0.251 1.00 85.00 110 ALA A O 1
ATOM 873 N N . LEU A 1 111 ? 9.252 -0.415 -0.08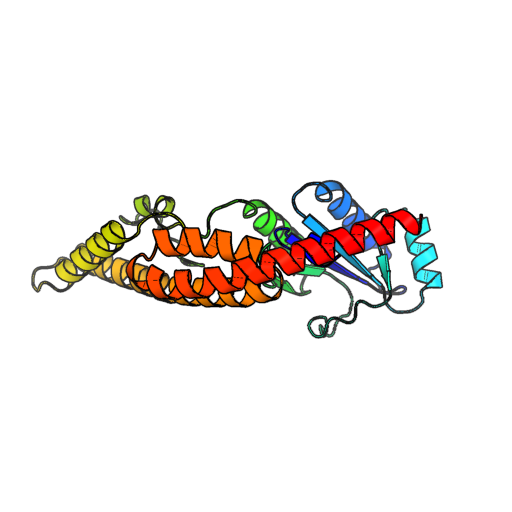5 1.00 85.19 111 LEU A N 1
ATOM 874 C CA . LEU A 1 111 ? 9.857 -1.744 -0.066 1.00 85.19 111 LEU A CA 1
ATOM 875 C C . LEU A 1 111 ? 9.775 -2.390 1.314 1.00 85.19 111 LEU A C 1
ATOM 877 O O . LEU A 1 111 ? 9.522 -3.590 1.412 1.00 85.19 111 LEU A O 1
ATOM 881 N N . GLY A 1 112 ? 9.926 -1.595 2.374 1.00 79.06 112 GLY A N 1
ATOM 882 C CA . GLY A 1 112 ? 9.703 -2.032 3.749 1.00 79.06 112 GLY A CA 1
ATOM 883 C C . GLY A 1 112 ? 8.266 -2.482 4.020 1.00 79.06 112 GLY A C 1
ATOM 884 O O . GLY A 1 112 ? 8.051 -3.279 4.930 1.00 79.06 112 GLY A O 1
ATOM 885 N N . GLU A 1 113 ? 7.294 -2.023 3.233 1.00 73.31 113 GLU A N 1
ATOM 886 C CA . GLU A 1 113 ? 5.880 -2.395 3.358 1.00 73.31 113 GLU A CA 1
ATOM 887 C C . GLU A 1 113 ? 5.488 -3.625 2.529 1.00 73.31 113 GLU A C 1
ATOM 889 O O . GLU A 1 113 ? 4.398 -4.180 2.702 1.00 73.31 113 GLU A O 1
ATOM 894 N N . VAL A 1 114 ? 6.369 -4.108 1.649 1.00 71.81 114 VAL A N 1
ATOM 895 C CA . VAL A 1 114 ? 6.080 -5.301 0.852 1.00 71.81 114 VAL A CA 1
ATOM 896 C C . VAL A 1 114 ? 5.908 -6.516 1.763 1.00 71.81 114 VAL A C 1
ATOM 898 O O . VAL A 1 114 ? 6.755 -6.841 2.590 1.00 71.81 114 VAL A O 1
ATOM 901 N N . GLY A 1 115 ? 4.789 -7.221 1.593 1.00 64.94 115 GLY A N 1
ATOM 902 C CA . GLY A 1 115 ? 4.473 -8.426 2.361 1.00 64.94 115 GLY A CA 1
ATOM 903 C C . GLY A 1 115 ? 3.930 -8.160 3.767 1.00 64.94 115 GLY A C 1
ATOM 904 O O . GLY A 1 115 ? 3.469 -9.108 4.408 1.00 64.94 115 GLY A O 1
ATOM 905 N N . LYS A 1 116 ? 3.909 -6.903 4.235 1.00 68.62 116 LYS A N 1
ATOM 906 C CA . LYS A 1 116 ? 3.235 -6.548 5.485 1.00 68.62 116 LYS A CA 1
ATOM 907 C C . LYS A 1 116 ? 1.706 -6.550 5.302 1.00 68.62 116 LYS A C 1
ATOM 909 O O . LYS A 1 116 ? 1.207 -6.211 4.226 1.00 68.62 116 LYS A O 1
ATOM 914 N N . PRO A 1 117 ? 0.937 -6.951 6.331 1.00 65.81 117 PRO A N 1
ATOM 915 C CA . PRO A 1 117 ? -0.518 -6.792 6.333 1.00 65.81 117 PRO A CA 1
ATOM 916 C C . PRO A 1 117 ? -0.917 -5.309 6.269 1.00 65.81 117 PRO A C 1
ATOM 918 O O . PRO A 1 117 ? -0.197 -4.466 6.796 1.00 65.81 117 PRO A O 1
ATOM 921 N N . TYR A 1 118 ? -2.078 -4.989 5.685 1.00 73.69 118 TYR A N 1
ATOM 922 C CA . TYR A 1 118 ? -2.590 -3.611 5.641 1.00 73.69 118 TYR A CA 1
ATOM 923 C C . TYR A 1 118 ? -2.799 -3.084 7.060 1.00 73.69 118 TYR A C 1
ATOM 925 O O . TYR A 1 118 ? -3.569 -3.674 7.819 1.00 73.69 118 TYR A O 1
ATOM 933 N N . ALA A 1 119 ? -2.146 -1.979 7.410 1.00 80.62 119 ALA A N 1
ATOM 934 C CA . ALA A 1 119 ? -2.499 -1.219 8.599 1.00 80.62 119 ALA A CA 1
ATOM 935 C C . ALA A 1 119 ? -3.887 -0.596 8.400 1.00 80.62 119 ALA A C 1
ATOM 937 O O . ALA A 1 119 ? -4.169 -0.035 7.344 1.00 80.62 119 ALA A O 1
ATOM 938 N N . LEU A 1 120 ? -4.749 -0.717 9.407 1.00 85.12 120 LEU A N 1
ATOM 939 C CA . LEU A 1 120 ? -6.136 -0.239 9.335 1.00 85.12 120 LEU A CA 1
ATOM 940 C C . LEU A 1 120 ? -6.304 1.204 9.822 1.00 85.12 120 LEU A C 1
ATOM 942 O O . LEU A 1 120 ? -7.404 1.737 9.797 1.00 85.12 120 LEU A O 1
ATOM 946 N N . LEU A 1 121 ? -5.226 1.819 10.309 1.00 83.44 121 LEU A N 1
ATOM 947 C CA . LEU A 1 121 ? -5.222 3.209 10.764 1.00 83.44 121 LEU A CA 1
ATOM 948 C C . LEU A 1 121 ? -4.771 4.201 9.682 1.00 83.44 121 LEU A C 1
ATOM 950 O O . LEU A 1 121 ? -4.748 5.400 9.940 1.00 83.44 121 LEU A O 1
ATOM 954 N N . GLY A 1 122 ? -4.426 3.728 8.481 1.00 73.88 122 GLY A N 1
ATOM 955 C CA . GLY A 1 122 ? -3.874 4.591 7.435 1.00 73.88 122 GLY A CA 1
ATOM 956 C C . GLY A 1 122 ? -2.624 5.324 7.930 1.00 73.88 122 GLY A C 1
ATOM 957 O O . GLY A 1 122 ? -1.701 4.682 8.431 1.00 73.88 122 GLY A O 1
ATOM 958 N N . ASP A 1 123 ? -2.636 6.654 7.823 1.00 70.56 123 ASP A N 1
ATOM 959 C CA . ASP A 1 123 ? -1.549 7.545 8.256 1.00 70.56 123 ASP A CA 1
ATOM 960 C C . ASP A 1 123 ? -1.659 7.974 9.735 1.00 70.56 123 ASP A C 1
ATOM 962 O O . ASP A 1 123 ? -0.825 8.731 10.233 1.00 70.56 123 ASP A O 1
ATOM 966 N N . MET A 1 124 ? -2.689 7.521 10.461 1.00 80.25 124 MET A N 1
ATOM 967 C CA . MET A 1 124 ? -2.838 7.834 11.881 1.00 80.25 124 MET A CA 1
ATOM 968 C C . MET A 1 124 ? -1.802 7.064 12.709 1.00 80.25 124 MET A C 1
ATOM 970 O O . MET A 1 124 ? -1.856 5.837 12.825 1.00 80.25 124 MET A O 1
ATOM 974 N N . GLU A 1 125 ? -0.906 7.802 13.360 1.00 80.88 125 GLU A N 1
ATOM 975 C CA . GLU A 1 125 ? 0.017 7.261 14.356 1.00 80.88 125 GLU A CA 1
ATOM 976 C C . GLU A 1 125 ? -0.581 7.353 15.764 1.00 80.88 125 GLU A C 1
ATOM 978 O O . GLU A 1 125 ? -1.127 8.382 16.165 1.00 80.88 125 GLU A O 1
ATOM 983 N N . LEU A 1 126 ? -0.458 6.274 16.542 1.00 84.31 126 LEU A N 1
ATOM 984 C CA . LEU A 1 126 ? -0.857 6.284 17.947 1.00 84.31 126 LEU A CA 1
ATOM 985 C C . LEU A 1 126 ? 0.270 6.863 18.805 1.00 84.31 126 LEU A C 1
ATOM 987 O O . LEU A 1 126 ? 1.427 6.445 18.701 1.00 84.31 126 LEU A O 1
ATOM 991 N N . ASP A 1 127 ? -0.068 7.797 19.701 1.00 82.94 127 ASP A N 1
ATOM 992 C CA . ASP A 1 127 ? 0.922 8.420 20.584 1.00 82.94 127 ASP A CA 1
ATOM 993 C C . ASP A 1 127 ? 1.659 7.355 21.416 1.00 82.94 127 ASP A C 1
ATOM 995 O O . ASP A 1 127 ? 1.094 6.349 21.860 1.00 82.94 127 ASP A O 1
ATOM 999 N N . LYS A 1 128 ? 2.947 7.582 21.693 1.00 82.25 128 LYS A N 1
ATOM 1000 C CA . LYS A 1 128 ? 3.766 6.657 22.487 1.00 82.25 128 LYS A CA 1
ATOM 1001 C C . LYS A 1 128 ? 3.185 6.358 23.872 1.00 82.25 128 LYS A C 1
ATOM 1003 O O . LYS A 1 128 ? 3.441 5.262 24.379 1.00 82.25 128 LYS A O 1
ATOM 1008 N N . LYS A 1 129 ? 2.466 7.312 24.466 1.00 84.75 129 LYS A N 1
ATOM 1009 C CA . LYS A 1 129 ? 1.787 7.247 25.768 1.00 84.75 129 LYS A CA 1
ATOM 1010 C C . LYS A 1 129 ? 0.324 6.809 25.653 1.00 84.75 129 LYS A C 1
ATOM 1012 O O . LYS A 1 129 ? -0.314 6.599 26.684 1.00 84.75 129 LYS A O 1
ATOM 1017 N N . SER A 1 130 ? -0.192 6.636 24.436 1.00 85.62 130 SER A N 1
ATOM 1018 C CA . SER A 1 130 ? -1.549 6.157 24.198 1.00 85.62 130 SER A CA 1
ATOM 1019 C C . SER A 1 130 ? -1.776 4.786 24.829 1.00 85.62 130 SER A C 1
ATOM 1021 O O . SER A 1 130 ? -1.002 3.837 24.656 1.00 85.62 130 SER A O 1
ATOM 1023 N N . LYS A 1 131 ? -2.925 4.638 25.490 1.00 85.25 131 LYS A N 1
ATOM 1024 C CA . LYS A 1 131 ? -3.425 3.348 25.988 1.00 85.25 131 LYS A CA 1
ATOM 1025 C C . LYS A 1 131 ? -3.740 2.376 24.841 1.00 85.25 131 LYS A C 1
ATOM 1027 O O . LYS A 1 131 ? -3.746 1.153 25.037 1.00 85.25 131 LYS A O 1
ATOM 1032 N N . TYR A 1 132 ? -3.994 2.902 23.644 1.00 89.75 132 TYR A N 1
ATOM 1033 C CA . TYR A 1 132 ? -4.345 2.135 22.454 1.00 89.75 132 TYR A CA 1
ATOM 1034 C C . TYR A 1 132 ? -3.135 1.694 21.642 1.00 89.75 132 TYR A C 1
ATOM 1036 O O . TYR A 1 132 ? -3.291 0.841 20.779 1.00 89.75 132 TYR A O 1
ATOM 1044 N N . ARG A 1 133 ? -1.919 2.139 21.973 1.00 86.81 133 ARG A N 1
ATOM 1045 C CA . ARG A 1 133 ? -0.691 1.693 21.296 1.00 86.81 133 ARG A CA 1
ATOM 1046 C C . ARG A 1 133 ? -0.519 0.171 21.275 1.00 86.81 133 ARG A C 1
ATOM 1048 O O . ARG A 1 133 ? -0.076 -0.418 20.296 1.00 86.81 133 ARG A O 1
ATOM 1055 N N . SER A 1 134 ? -0.950 -0.503 22.341 1.00 84.50 134 SER A N 1
ATOM 1056 C CA . SER A 1 134 ? -0.976 -1.974 22.402 1.00 84.50 134 SER A CA 1
ATOM 1057 C C . SER A 1 134 ? -1.842 -2.629 21.310 1.00 84.50 134 SER A C 1
ATOM 1059 O O . SER A 1 134 ? -1.646 -3.803 20.987 1.00 84.50 134 SER A O 1
ATOM 1061 N N . LEU A 1 135 ? -2.786 -1.882 20.730 1.00 85.69 135 LEU A N 1
ATOM 1062 C CA . LEU A 1 135 ? -3.697 -2.339 19.689 1.00 85.69 135 LEU A CA 1
ATOM 1063 C C . LEU A 1 135 ? -3.087 -2.285 18.287 1.00 85.69 135 LEU A C 1
ATOM 1065 O O . LEU A 1 135 ? -3.612 -2.992 17.438 1.00 85.69 135 LEU A O 1
ATOM 1069 N N . GLU A 1 136 ? -1.983 -1.569 18.032 1.00 83.69 136 GLU A N 1
ATOM 1070 C CA . GLU A 1 136 ? -1.372 -1.454 16.686 1.00 83.69 136 GLU A CA 1
ATOM 1071 C C . GLU A 1 136 ? -1.179 -2.819 16.018 1.00 83.69 136 GLU A C 1
ATOM 1073 O O . GLU A 1 136 ? -1.570 -3.042 14.877 1.00 83.69 136 GLU A O 1
ATOM 1078 N N . LYS A 1 137 ? -0.671 -3.800 16.776 1.00 82.31 137 LYS A N 1
ATOM 1079 C CA . LYS A 1 137 ? -0.461 -5.170 16.277 1.00 82.31 137 LYS A CA 1
ATOM 1080 C C . LYS A 1 137 ? -1.757 -5.889 15.900 1.00 82.31 137 LYS A C 1
ATOM 1082 O O . LYS A 1 137 ? -1.704 -6.906 15.207 1.00 82.31 137 LYS A O 1
ATOM 1087 N N . SER A 1 138 ? -2.892 -5.440 16.420 1.00 84.75 138 SER A N 1
ATOM 1088 C CA . SER A 1 138 ? -4.230 -5.979 16.152 1.00 84.75 138 SER A CA 1
ATOM 1089 C C . SER A 1 138 ? -4.979 -5.179 15.086 1.00 84.75 138 SER A C 1
ATOM 1091 O O . SER A 1 138 ? -5.869 -5.735 14.453 1.00 84.75 138 SER A O 1
ATOM 1093 N N . LEU A 1 139 ? -4.601 -3.919 14.860 1.00 87.81 139 LEU A N 1
ATOM 1094 C CA . LEU A 1 139 ? -5.174 -3.008 13.866 1.00 87.81 139 LEU A CA 1
ATOM 1095 C C . LEU A 1 139 ? -4.548 -3.233 12.485 1.00 87.81 139 LEU A C 1
ATOM 1097 O O . LEU A 1 139 ? -4.049 -2.322 11.827 1.00 87.81 139 LEU A O 1
ATOM 1101 N N . VAL A 1 140 ? -4.580 -4.493 12.061 1.00 88.25 140 VAL A N 1
ATOM 1102 C CA . VAL A 1 140 ? -4.092 -4.944 10.762 1.00 88.25 140 VAL A CA 1
ATOM 1103 C C . VAL A 1 140 ? -5.136 -5.822 10.082 1.00 88.25 140 VAL A C 1
ATOM 1105 O O . VAL A 1 140 ? -5.817 -6.623 10.730 1.00 88.25 140 VAL A O 1
ATOM 1108 N N . LEU A 1 141 ? -5.249 -5.693 8.764 1.00 85.69 141 LEU A N 1
ATOM 1109 C CA . LEU A 1 141 ? -6.190 -6.448 7.948 1.00 85.69 141 LEU A CA 1
ATOM 1110 C C . LEU A 1 141 ? -5.931 -7.954 8.063 1.00 85.69 141 LEU A C 1
ATOM 1112 O O . LEU A 1 141 ? -4.789 -8.421 8.058 1.00 85.69 141 LEU A O 1
ATOM 1116 N N . GLY A 1 142 ? -7.010 -8.728 8.154 1.00 87.06 142 GLY A N 1
ATOM 1117 C CA . GLY A 1 142 ? -6.959 -10.166 8.402 1.00 87.06 142 GLY A CA 1
ATOM 1118 C C . GLY A 1 142 ? -7.011 -10.545 9.883 1.00 87.06 142 GLY A C 1
ATOM 1119 O O . GLY A 1 142 ? -6.973 -11.735 10.191 1.00 87.06 142 GLY A O 1
ATOM 1120 N N . LYS A 1 143 ? -7.124 -9.577 10.803 1.00 90.31 143 LYS A N 1
ATOM 1121 C CA . LYS A 1 143 ? -7.423 -9.828 12.220 1.00 90.31 143 LYS A CA 1
ATOM 1122 C C . LYS A 1 143 ? -8.827 -9.340 12.588 1.00 90.31 143 LYS A C 1
ATOM 1124 O O . LYS A 1 143 ? -9.193 -8.245 12.166 1.00 90.31 143 LYS A O 1
ATOM 1129 N N . PRO A 1 144 ? -9.599 -10.100 13.390 1.00 90.06 144 PRO A N 1
ATOM 1130 C CA . PRO A 1 144 ? -10.933 -9.681 13.817 1.00 90.06 144 PRO A CA 1
ATOM 1131 C C . PRO A 1 144 ? -10.909 -8.405 14.666 1.00 90.06 144 PRO A C 1
ATOM 1133 O O . PRO A 1 144 ? -10.234 -8.353 15.695 1.00 90.06 144 PRO A O 1
ATOM 1136 N N . LEU A 1 145 ? -11.716 -7.407 14.290 1.00 90.88 145 LEU A N 1
ATOM 1137 C CA . LEU A 1 145 ? -11.767 -6.110 14.982 1.00 90.88 145 LEU A CA 1
ATOM 1138 C C . LEU A 1 145 ? -12.868 -6.001 16.035 1.00 90.88 145 LEU A C 1
ATOM 1140 O O . LEU A 1 145 ? -12.844 -5.083 16.852 1.00 90.88 145 LEU A O 1
ATOM 1144 N N . LYS A 1 146 ? -13.809 -6.950 16.077 1.00 88.88 146 LYS A N 1
ATOM 1145 C CA . LYS A 1 146 ? -15.004 -6.905 16.940 1.00 88.88 146 LYS A CA 1
ATOM 1146 C C . LYS A 1 146 ? -14.709 -6.525 18.398 1.00 88.88 146 LYS A C 1
ATOM 1148 O O . LYS A 1 146 ? -15.401 -5.689 18.977 1.00 88.88 146 LYS A O 1
ATOM 1153 N N . ASN A 1 147 ? -13.671 -7.113 18.996 1.00 90.06 147 ASN A N 1
ATOM 1154 C CA . ASN A 1 147 ? -13.294 -6.823 20.385 1.00 90.06 147 ASN A CA 1
ATOM 1155 C C . ASN A 1 147 ? -12.626 -5.451 20.543 1.00 90.06 147 ASN A C 1
ATOM 1157 O O . ASN A 1 147 ? -12.836 -4.791 21.560 1.00 90.06 147 ASN A O 1
ATOM 1161 N N . VAL A 1 148 ? -11.856 -5.016 19.543 1.00 92.06 148 VAL A N 1
ATOM 1162 C CA . VAL A 1 148 ? -11.225 -3.693 19.521 1.00 92.06 148 VAL A CA 1
ATOM 1163 C C . VAL A 1 148 ? -12.297 -2.610 19.433 1.00 92.06 148 VAL A C 1
ATOM 1165 O O . VAL A 1 148 ? -12.360 -1.753 20.309 1.00 92.06 148 VAL A O 1
ATOM 1168 N N . VAL A 1 149 ? -13.218 -2.723 18.473 1.00 92.69 149 VAL A N 1
ATOM 1169 C CA . VAL A 1 149 ? -14.348 -1.795 18.304 1.00 92.69 149 VAL A CA 1
ATOM 1170 C C . VAL A 1 149 ? -15.215 -1.749 19.563 1.00 92.69 149 VAL A C 1
ATOM 1172 O O . VAL A 1 149 ? -15.570 -0.670 20.035 1.00 92.69 149 VAL A O 1
ATOM 1175 N N . LYS A 1 150 ? -15.512 -2.907 20.173 1.00 93.75 150 LYS A N 1
ATOM 1176 C CA . LYS A 1 150 ? -16.265 -2.967 21.436 1.00 93.75 150 LYS A CA 1
ATOM 1177 C C . LYS A 1 150 ? -15.547 -2.232 22.573 1.00 93.75 150 LYS A C 1
ATOM 1179 O O . LYS A 1 150 ? -16.204 -1.535 23.346 1.00 93.75 150 LYS A O 1
ATOM 1184 N N . LYS A 1 151 ? -14.222 -2.381 22.686 1.00 93.75 151 LYS A N 1
ATOM 1185 C CA . LYS A 1 151 ? -13.411 -1.686 23.695 1.00 93.75 151 LYS A CA 1
ATOM 1186 C C . LYS A 1 151 ? -13.419 -0.173 23.468 1.00 93.75 151 LYS A C 1
ATOM 1188 O O . LYS A 1 151 ? -13.690 0.552 24.418 1.00 93.75 151 LYS A O 1
ATOM 1193 N N . LEU A 1 152 ? -13.195 0.281 22.233 1.00 94.81 152 LEU A N 1
ATOM 1194 C CA . LEU A 1 152 ? -13.195 1.704 21.875 1.00 94.81 152 LEU A CA 1
ATOM 1195 C C . LEU A 1 152 ? -14.548 2.350 22.196 1.00 94.81 152 LEU A C 1
ATOM 1197 O O . LEU A 1 152 ? -14.602 3.290 22.979 1.00 94.81 152 LEU A O 1
ATOM 1201 N N . ARG A 1 153 ? -15.659 1.760 21.732 1.00 95.81 153 ARG A N 1
ATOM 1202 C CA . ARG A 1 153 ? -17.019 2.240 22.052 1.00 95.81 153 ARG A CA 1
ATOM 1203 C C . ARG A 1 153 ? -17.305 2.275 23.555 1.00 95.81 153 ARG A C 1
ATOM 1205 O O . ARG A 1 153 ? -18.008 3.159 24.035 1.00 95.81 153 ARG A O 1
ATOM 1212 N N . SER A 1 154 ? -16.774 1.313 24.314 1.00 95.75 154 SER A N 1
ATOM 1213 C CA . SER A 1 154 ? -16.920 1.315 25.770 1.00 95.75 154 SER A CA 1
ATOM 1214 C C . SER A 1 154 ? -16.140 2.441 26.444 1.00 95.75 154 SER A C 1
ATOM 1216 O O . SER A 1 154 ? -16.606 2.920 27.475 1.00 95.75 154 SER A O 1
ATOM 1218 N N . ASP A 1 155 ? -14.960 2.802 25.942 1.00 94.25 155 ASP A N 1
ATOM 1219 C CA . ASP A 1 155 ? -14.149 3.875 26.521 1.00 94.25 155 ASP A CA 1
ATOM 1220 C C . ASP A 1 155 ? -14.721 5.257 26.137 1.00 94.25 155 ASP A C 1
ATOM 1222 O O . ASP A 1 155 ? -14.779 6.127 27.003 1.00 94.25 155 ASP A O 1
ATOM 1226 N N . ILE A 1 156 ? -15.313 5.406 24.942 1.00 95.88 156 ILE A N 1
ATOM 1227 C CA . ILE A 1 156 ? -16.105 6.592 24.547 1.00 95.88 156 ILE A CA 1
ATOM 1228 C C . ILE A 1 156 ? -17.249 6.840 25.532 1.00 95.88 156 ILE A C 1
ATOM 1230 O O . ILE A 1 156 ? -17.322 7.888 26.171 1.00 95.88 156 ILE A O 1
ATOM 1234 N N . LYS A 1 157 ? -18.078 5.816 25.767 1.00 95.62 157 LYS A N 1
ATOM 1235 C CA . LYS A 1 157 ? -19.212 5.907 26.699 1.00 95.62 157 LYS A CA 1
ATOM 1236 C C . LYS A 1 157 ? -18.793 6.282 28.128 1.00 95.62 157 LYS A C 1
ATOM 1238 O O . LYS A 1 157 ? -19.570 6.880 28.869 1.00 95.62 157 LYS A O 1
ATOM 1243 N N . LYS A 1 158 ? -17.580 5.910 28.554 1.00 94.12 158 LYS A N 1
ATOM 1244 C CA . LYS A 1 158 ? -17.048 6.320 29.865 1.00 94.12 158 LYS A CA 1
ATOM 1245 C C . LYS A 1 158 ? -16.662 7.798 29.887 1.00 94.12 158 LYS A C 1
ATOM 1247 O O . LYS A 1 158 ? -16.839 8.417 30.930 1.00 94.12 158 LYS A O 1
ATOM 1252 N N . GLY A 1 159 ? -16.155 8.350 28.784 1.00 93.31 159 GLY A N 1
ATOM 1253 C CA . GLY A 1 159 ? -15.845 9.778 28.652 1.00 93.31 159 GLY A CA 1
ATOM 1254 C C . GLY A 1 159 ? -17.079 10.677 28.634 1.00 93.31 159 GLY A C 1
ATOM 1255 O O . GLY A 1 159 ? -17.028 11.780 29.167 1.00 93.31 159 GLY A O 1
ATOM 1256 N N . GLU A 1 160 ? -18.206 10.180 28.118 1.00 93.31 160 GLU A N 1
ATOM 1257 C CA . GLU A 1 160 ? -19.498 10.888 28.118 1.00 93.31 160 GLU A CA 1
ATOM 1258 C C . GLU A 1 160 ? -20.137 11.003 29.516 1.00 93.31 160 GLU A C 1
ATOM 1260 O O . GLU A 1 160 ? -21.081 11.771 29.726 1.00 93.31 160 GLU A O 1
ATOM 1265 N N . ALA A 1 161 ? -19.659 10.234 30.500 1.00 92.94 161 ALA A N 1
ATOM 1266 C CA . ALA A 1 161 ? -20.201 10.279 31.850 1.00 92.94 161 ALA A CA 1
ATOM 1267 C C . ALA A 1 161 ? -19.929 11.643 32.507 1.00 92.94 161 ALA A C 1
ATOM 1269 O O . ALA A 1 161 ? -18.808 12.148 32.495 1.00 92.94 161 ALA A O 1
ATOM 1270 N N . LYS A 1 162 ? -20.933 12.210 33.191 1.00 86.94 162 LYS A N 1
ATOM 1271 C CA . LYS A 1 162 ? -20.798 13.502 33.898 1.00 86.94 162 LYS A CA 1
ATOM 1272 C C . LYS A 1 162 ? -19.658 13.524 34.927 1.00 86.94 162 LYS A C 1
ATOM 1274 O O . LYS A 1 162 ? -19.114 14.584 35.207 1.00 86.94 162 LYS A O 1
ATOM 1279 N N . SER A 1 163 ? -19.313 12.364 35.487 1.00 90.81 163 SER A N 1
ATOM 1280 C CA . SER A 1 163 ? -18.239 12.180 36.469 1.00 90.81 163 SER A CA 1
ATOM 1281 C C . SER A 1 163 ? -16.884 11.819 35.848 1.00 90.81 163 SER A C 1
ATOM 1283 O O . SER A 1 163 ? -15.968 11.447 36.580 1.00 90.81 163 SER A O 1
ATOM 1285 N N . ALA A 1 164 ? -16.751 11.839 34.520 1.00 90.31 164 ALA A N 1
ATOM 1286 C CA . ALA A 1 164 ? -15.499 11.506 33.854 1.00 90.31 164 ALA A CA 1
ATOM 1287 C C . ALA A 1 164 ? -14.427 12.560 34.157 1.00 90.31 164 ALA A C 1
ATOM 1289 O O . ALA A 1 164 ? -14.659 13.763 34.007 1.00 90.31 164 ALA A O 1
ATOM 1290 N N . SER A 1 165 ? -13.242 12.097 34.555 1.00 94.62 165 SER A N 1
ATOM 1291 C CA . SER A 1 165 ? -12.063 12.954 34.666 1.00 94.62 165 SER A CA 1
ATOM 1292 C C . SER A 1 165 ? -11.558 13.364 33.283 1.00 94.62 165 SER A C 1
ATOM 1294 O O . SER A 1 165 ? -11.858 12.710 32.282 1.00 94.62 165 SER A O 1
ATOM 1296 N N . ASP A 1 166 ? -10.740 14.413 33.226 1.00 92.94 166 ASP A N 1
ATOM 1297 C CA . ASP A 1 166 ? -10.195 14.922 31.961 1.00 92.94 166 ASP A CA 1
ATOM 1298 C C . ASP A 1 166 ? -9.364 13.865 31.220 1.00 92.94 166 ASP A C 1
ATOM 1300 O O . ASP A 1 166 ? -9.500 13.712 30.012 1.00 92.94 166 ASP A O 1
ATOM 1304 N N . VAL A 1 167 ? -8.625 13.027 31.956 1.00 92.56 167 VAL A N 1
ATOM 1305 C CA . VAL A 1 167 ? -7.885 11.884 31.392 1.00 92.56 167 VAL A CA 1
ATOM 1306 C C . VAL A 1 167 ? -8.817 10.881 30.698 1.00 92.56 167 VAL A C 1
ATOM 1308 O O . VAL A 1 167 ? -8.467 10.314 29.666 1.00 92.56 167 VAL A O 1
ATOM 1311 N N . ILE A 1 168 ? -10.010 10.631 31.250 1.00 92.25 168 ILE A N 1
ATOM 1312 C CA . ILE A 1 168 ? -10.984 9.708 30.645 1.00 92.25 168 ILE A CA 1
ATOM 1313 C C . ILE A 1 168 ? -11.631 10.349 29.410 1.00 92.25 168 ILE A C 1
ATOM 1315 O O . ILE A 1 168 ? -11.861 9.653 28.424 1.00 92.25 168 ILE A O 1
ATOM 1319 N N . LYS A 1 169 ? -11.886 11.663 29.436 1.00 93.12 169 LYS A N 1
ATOM 1320 C CA . LYS A 1 169 ? -12.408 12.404 28.276 1.00 93.12 169 LYS A CA 1
ATOM 1321 C C . LYS A 1 169 ? -11.406 12.439 27.121 1.00 93.12 169 LYS A C 1
ATOM 1323 O O . LYS A 1 169 ? -11.794 12.222 25.979 1.00 93.12 169 LYS A O 1
ATOM 1328 N N . GLU A 1 170 ? -10.122 12.630 27.412 1.00 92.38 170 GLU A N 1
ATOM 1329 C CA . GLU A 1 170 ? -9.053 12.568 26.410 1.00 92.38 170 GLU A CA 1
ATOM 1330 C C . GLU A 1 170 ? -8.950 11.164 25.789 1.00 92.38 170 GLU A C 1
ATOM 1332 O O . GLU A 1 170 ? -8.933 11.023 24.568 1.00 92.38 170 GLU A O 1
ATOM 1337 N N . GLN A 1 171 ? -9.009 10.106 26.610 1.00 92.00 171 GLN A N 1
ATOM 1338 C CA . GLN A 1 171 ? -9.041 8.718 26.120 1.00 92.00 171 GLN A CA 1
ATOM 1339 C C . GLN A 1 171 ? -10.273 8.398 25.262 1.00 92.00 171 GLN A C 1
ATOM 1341 O O . GLN A 1 171 ? -10.188 7.544 24.376 1.00 92.00 171 GLN A O 1
ATOM 1346 N N . ALA A 1 172 ? -11.417 9.022 25.550 1.00 93.94 172 ALA A N 1
ATOM 1347 C CA . ALA A 1 172 ? -12.628 8.890 24.749 1.00 93.94 172 ALA A CA 1
ATOM 1348 C C . ALA A 1 172 ? -12.476 9.585 23.388 1.00 93.94 172 ALA A C 1
ATOM 1350 O O . ALA A 1 172 ? -12.756 8.961 22.370 1.00 93.94 172 ALA A O 1
ATOM 1351 N N . SER A 1 173 ? -11.936 10.807 23.363 1.00 93.38 173 SER A N 1
ATOM 1352 C CA . SER A 1 173 ? -11.637 11.544 22.125 1.00 93.38 173 SER A CA 1
ATOM 1353 C C . SER A 1 173 ? -10.646 10.793 21.222 1.00 93.38 173 SER A C 1
ATOM 1355 O O . SER A 1 173 ? -10.845 10.659 20.011 1.00 93.38 173 SER A O 1
ATOM 1357 N N . GLU A 1 174 ? -9.602 10.201 21.809 1.00 93.12 174 GLU A N 1
ATOM 1358 C CA . GLU A 1 174 ? -8.672 9.359 21.055 1.00 93.12 174 GLU A CA 1
ATOM 1359 C C . GLU A 1 174 ? -9.370 8.099 20.506 1.00 93.12 174 GLU A C 1
ATOM 1361 O O . GLU A 1 174 ? -9.163 7.726 19.352 1.00 93.12 174 GLU A O 1
ATOM 1366 N N . ALA A 1 175 ? -10.250 7.460 21.287 1.00 94.06 175 ALA A N 1
ATOM 1367 C CA . ALA A 1 175 ? -11.023 6.311 20.813 1.00 94.06 175 ALA A CA 1
ATOM 1368 C C . ALA A 1 175 ? -11.989 6.658 19.670 1.00 94.06 175 ALA A C 1
ATOM 1370 O O . ALA A 1 175 ? -12.148 5.844 18.759 1.00 94.06 175 ALA A O 1
ATOM 1371 N N . GLU A 1 176 ? -12.618 7.836 19.704 1.00 94.94 176 GLU A N 1
ATOM 1372 C CA . GLU A 1 176 ? -13.440 8.359 18.604 1.00 94.94 176 GLU A CA 1
ATOM 1373 C C . GLU A 1 176 ? -12.606 8.540 17.338 1.00 94.94 176 GLU A C 1
ATOM 1375 O O . GLU A 1 176 ? -12.999 8.072 16.270 1.00 94.94 176 GLU A O 1
ATOM 1380 N N . SER A 1 177 ? -11.419 9.135 17.475 1.00 93.62 177 SER A N 1
ATOM 1381 C CA . SER A 1 177 ? -10.484 9.335 16.364 1.00 93.62 177 SER A CA 1
ATOM 1382 C C . SER A 1 177 ? -10.067 8.003 15.732 1.00 93.62 177 SER A C 1
ATOM 1384 O O . SER A 1 177 ? -10.105 7.857 14.512 1.00 93.62 177 SER A O 1
ATOM 1386 N N . ILE A 1 178 ? -9.756 6.996 16.556 1.00 93.69 178 ILE A N 1
ATOM 1387 C CA . ILE A 1 178 ? -9.416 5.645 16.089 1.00 93.69 178 ILE A CA 1
ATOM 1388 C C . ILE A 1 178 ? -10.601 4.990 15.370 1.00 93.69 178 ILE A C 1
ATOM 1390 O O . ILE A 1 178 ? -10.410 4.382 14.320 1.00 93.69 178 ILE A O 1
ATOM 1394 N N . LEU A 1 179 ? -11.822 5.077 15.913 1.00 93.62 179 LEU A N 1
ATOM 1395 C CA . LEU A 1 179 ? -13.003 4.507 15.251 1.00 93.62 179 LEU A CA 1
ATOM 1396 C C . LEU A 1 179 ? -13.274 5.177 13.903 1.00 93.62 179 LEU A C 1
ATOM 1398 O O . LEU A 1 179 ? -13.515 4.473 12.927 1.00 93.62 179 LEU A O 1
ATOM 1402 N N . SER A 1 180 ? -13.167 6.504 13.840 1.00 92.25 180 SER A N 1
ATOM 1403 C CA . SER A 1 180 ? -13.310 7.263 12.596 1.00 92.25 180 SER A CA 1
ATOM 1404 C C . SER A 1 180 ? -12.269 6.839 11.552 1.00 92.25 180 SER A C 1
ATOM 1406 O O . SER A 1 180 ? -12.616 6.542 10.409 1.00 92.25 180 SER A O 1
ATOM 1408 N N . ALA A 1 181 ? -11.000 6.698 11.954 1.00 90.94 181 ALA A N 1
ATOM 1409 C CA . ALA A 1 181 ? -9.939 6.214 11.071 1.00 90.94 181 ALA A CA 1
ATOM 1410 C C . ALA A 1 181 ? -10.214 4.791 10.547 1.00 90.94 181 ALA A C 1
ATOM 1412 O O . ALA A 1 181 ? -9.980 4.511 9.372 1.00 90.94 181 ALA A O 1
ATOM 1413 N N . LEU A 1 182 ? -10.761 3.904 11.388 1.00 92.00 182 LEU A N 1
ATOM 1414 C CA . LEU A 1 182 ? -11.131 2.545 10.980 1.00 92.00 182 LEU A CA 1
ATOM 1415 C C . LEU A 1 182 ? -12.277 2.510 9.965 1.00 92.00 182 LEU A C 1
ATOM 1417 O O . LEU A 1 182 ? -12.257 1.653 9.079 1.00 92.00 182 LEU A O 1
ATOM 1421 N N . ASP A 1 183 ? -13.255 3.407 10.085 1.00 90.12 183 ASP A N 1
ATOM 1422 C CA . ASP A 1 183 ? -14.382 3.505 9.151 1.00 90.12 183 ASP A CA 1
ATOM 1423 C C . ASP A 1 183 ? -13.940 4.081 7.792 1.00 90.12 183 ASP A C 1
ATOM 1425 O O . ASP A 1 183 ? -14.326 3.560 6.738 1.00 90.12 183 ASP A O 1
ATOM 1429 N N . THR A 1 184 ? -13.058 5.087 7.801 1.00 89.19 184 THR A N 1
ATOM 1430 C CA . THR A 1 184 ? -12.417 5.612 6.584 1.00 89.19 184 THR A CA 1
ATOM 1431 C C . THR A 1 184 ? -11.588 4.528 5.901 1.00 89.19 184 THR A C 1
ATOM 1433 O O . THR A 1 184 ? -11.831 4.202 4.738 1.00 89.19 184 THR A O 1
ATOM 1436 N N . SER A 1 185 ? -10.682 3.878 6.641 1.00 86.94 185 SER A N 1
ATOM 1437 C CA . SER A 1 185 ? -9.812 2.831 6.096 1.00 86.94 185 SER A CA 1
ATOM 1438 C C . SER A 1 185 ? -10.604 1.640 5.556 1.00 86.94 185 SER A C 1
ATOM 1440 O O . SER A 1 185 ? -10.261 1.090 4.511 1.00 86.94 185 SER A O 1
ATOM 1442 N N . LYS A 1 186 ? -11.706 1.254 6.211 1.00 90.62 186 LYS A N 1
ATOM 1443 C CA . LYS A 1 186 ? -12.611 0.213 5.705 1.00 90.62 186 LYS A CA 1
ATOM 1444 C C . LYS A 1 186 ? -13.111 0.540 4.294 1.00 90.62 186 LYS A C 1
ATOM 1446 O O . LYS A 1 186 ? -13.132 -0.349 3.441 1.00 90.62 186 LYS A O 1
ATOM 1451 N N . SER A 1 187 ? -13.524 1.786 4.066 1.00 89.12 187 SER A N 1
ATOM 1452 C CA . SER A 1 187 ? -14.062 2.240 2.779 1.00 89.12 187 SER A CA 1
ATOM 1453 C C . SER A 1 187 ? -12.975 2.272 1.705 1.00 89.12 187 SER A C 1
ATOM 1455 O O . SER A 1 187 ? -13.160 1.689 0.638 1.00 89.12 187 SER A O 1
ATOM 1457 N N . GLU A 1 188 ? -11.809 2.835 2.027 1.00 86.31 188 GLU A N 1
ATOM 1458 C CA . GLU A 1 188 ? -10.649 2.883 1.127 1.00 86.31 188 GLU A CA 1
ATOM 1459 C C . GLU A 1 188 ? -10.170 1.480 0.732 1.00 86.31 188 GLU A C 1
ATOM 1461 O O . GLU A 1 188 ? -9.935 1.204 -0.441 1.00 86.31 188 GLU A O 1
ATOM 1466 N N . ILE A 1 189 ? -10.072 0.552 1.691 1.00 87.62 189 ILE A N 1
ATOM 1467 C CA . ILE A 1 189 ? -9.653 -0.830 1.418 1.00 87.62 189 ILE A CA 1
ATOM 1468 C C . ILE A 1 189 ? -10.666 -1.533 0.510 1.00 87.62 189 ILE A C 1
ATOM 1470 O O . ILE A 1 189 ? -10.269 -2.318 -0.350 1.00 87.62 189 ILE A O 1
ATOM 1474 N N . LYS A 1 190 ? -11.967 -1.278 0.687 1.00 89.38 190 LYS A N 1
ATOM 1475 C CA . LYS A 1 190 ? -13.009 -1.862 -0.165 1.00 89.38 190 LYS A CA 1
ATOM 1476 C C . LYS A 1 190 ? -12.864 -1.386 -1.612 1.00 89.38 190 LYS A C 1
ATOM 1478 O O . LYS A 1 190 ? -12.811 -2.224 -2.508 1.00 89.38 190 LYS A O 1
ATOM 1483 N N . GLU A 1 191 ? -12.732 -0.080 -1.825 1.00 88.44 191 GLU A N 1
ATOM 1484 C CA . GLU A 1 191 ? -12.507 0.507 -3.153 1.00 88.44 191 GLU A CA 1
ATOM 1485 C C . GLU A 1 191 ? -11.209 -0.008 -3.793 1.00 88.44 191 GLU A C 1
ATOM 1487 O O . GLU A 1 191 ? -11.183 -0.365 -4.973 1.00 88.44 191 GLU A O 1
ATOM 1492 N N . GLU A 1 192 ? -10.144 -0.134 -2.998 1.00 83.19 192 GLU A N 1
ATOM 1493 C CA . GLU A 1 192 ? -8.855 -0.631 -3.473 1.00 83.19 192 GLU A CA 1
ATOM 1494 C C . GLU A 1 192 ? -8.935 -2.102 -3.913 1.00 83.19 192 GLU A C 1
ATOM 1496 O O . GLU A 1 192 ? -8.380 -2.475 -4.946 1.00 83.19 192 GLU A O 1
ATOM 1501 N N . ILE A 1 193 ? -9.649 -2.949 -3.161 1.00 87.56 193 ILE A N 1
ATOM 1502 C CA . ILE A 1 193 ? -9.874 -4.355 -3.528 1.00 87.56 193 ILE A CA 1
ATOM 1503 C C . ILE A 1 193 ? -10.654 -4.451 -4.840 1.00 87.56 193 ILE A C 1
ATOM 1505 O O . ILE A 1 193 ? -10.307 -5.278 -5.684 1.00 87.56 193 ILE A O 1
ATOM 1509 N N . GLU A 1 194 ? -11.693 -3.630 -5.001 1.00 88.69 194 GLU A N 1
ATOM 1510 C CA . GLU A 1 194 ? -12.542 -3.622 -6.194 1.00 88.69 194 GLU A CA 1
ATOM 1511 C C . GLU A 1 194 ? -11.749 -3.174 -7.426 1.00 88.69 194 GLU A C 1
ATOM 1513 O O . GLU A 1 194 ? -11.689 -3.911 -8.406 1.00 88.69 194 GLU A O 1
ATOM 1518 N N . THR A 1 195 ? -11.020 -2.062 -7.329 1.00 83.12 195 THR A N 1
ATOM 1519 C CA . THR A 1 195 ? -10.151 -1.561 -8.409 1.00 83.12 195 THR A CA 1
ATOM 1520 C C . THR A 1 195 ? -9.047 -2.562 -8.765 1.00 83.12 195 THR A C 1
ATOM 1522 O O . THR A 1 195 ? -8.729 -2.783 -9.933 1.00 83.12 195 THR A O 1
ATOM 1525 N N . LEU A 1 196 ? -8.453 -3.219 -7.762 1.00 81.06 196 LEU A N 1
ATOM 1526 C CA . LEU A 1 196 ? -7.425 -4.233 -7.993 1.00 81.06 196 LEU A CA 1
ATOM 1527 C C . LEU A 1 196 ? -7.986 -5.467 -8.707 1.00 81.06 196 LEU A C 1
ATOM 1529 O O . LEU A 1 196 ? -7.227 -6.185 -9.362 1.00 81.06 196 LEU A O 1
ATOM 1533 N N . ALA A 1 197 ? -9.281 -5.756 -8.567 1.00 85.31 197 ALA A N 1
ATOM 1534 C CA . ALA A 1 197 ? -9.871 -6.942 -9.160 1.00 85.31 197 ALA A CA 1
ATOM 1535 C C . ALA A 1 197 ? -9.845 -6.897 -10.690 1.00 85.31 197 ALA A C 1
ATOM 1537 O O . ALA A 1 197 ? -9.513 -7.913 -11.301 1.00 85.31 197 ALA A O 1
ATOM 1538 N N . ASP A 1 198 ? -10.077 -5.724 -11.280 1.00 81.88 198 ASP A N 1
ATOM 1539 C CA . ASP A 1 198 ? -10.120 -5.523 -12.733 1.00 81.88 198 ASP A CA 1
ATOM 1540 C C . ASP A 1 198 ? -8.807 -5.925 -13.416 1.00 81.88 198 ASP A C 1
ATOM 1542 O O . ASP A 1 198 ? -8.802 -6.580 -14.460 1.00 81.88 198 ASP A O 1
ATOM 1546 N N . TYR A 1 199 ? -7.676 -5.622 -12.777 1.00 74.38 199 TYR A N 1
ATOM 1547 C CA . TYR A 1 199 ? -6.347 -5.841 -13.354 1.00 74.38 199 TYR A CA 1
ATOM 1548 C C . TYR A 1 199 ? -5.600 -7.027 -12.726 1.00 74.38 199 TYR A C 1
ATOM 1550 O O . TYR A 1 199 ? -4.654 -7.550 -13.316 1.00 74.38 199 TYR A O 1
ATOM 1558 N N . HIS A 1 200 ? -5.996 -7.473 -11.527 1.00 78.00 200 HIS A N 1
ATOM 1559 C CA . HIS A 1 200 ? -5.330 -8.566 -10.815 1.00 78.00 200 HIS A CA 1
ATOM 1560 C C . HIS A 1 200 ? -6.235 -9.285 -9.788 1.00 78.00 200 HIS A C 1
ATOM 1562 O O . HIS A 1 200 ? -5.965 -9.344 -8.573 1.00 78.00 200 HIS A O 1
ATOM 1568 N N . ALA A 1 201 ? -7.273 -9.949 -10.291 1.00 84.62 201 ALA A N 1
ATOM 1569 C CA . ALA A 1 201 ? -8.313 -10.588 -9.486 1.00 84.62 201 ALA A CA 1
ATOM 1570 C C . ALA A 1 201 ? -7.802 -11.598 -8.448 1.00 84.62 201 ALA A C 1
ATOM 1572 O O . ALA A 1 201 ? -8.291 -11.632 -7.319 1.00 84.62 201 ALA A O 1
ATOM 1573 N N . ALA A 1 202 ? -6.767 -12.386 -8.759 1.00 84.12 202 ALA A N 1
ATOM 1574 C CA . ALA A 1 202 ? -6.221 -13.372 -7.816 1.00 84.12 202 ALA A CA 1
ATOM 1575 C C . ALA A 1 202 ? -5.747 -12.739 -6.492 1.00 84.12 202 ALA A C 1
ATOM 1577 O O . ALA A 1 202 ? -5.858 -13.336 -5.417 1.00 84.12 202 ALA A O 1
ATOM 1578 N N . ARG A 1 203 ? -5.228 -11.508 -6.561 1.00 82.00 203 ARG A N 1
ATOM 1579 C CA . ARG A 1 203 ? -4.749 -10.772 -5.387 1.00 82.00 203 ARG A CA 1
ATOM 1580 C C . ARG A 1 203 ? -5.873 -10.018 -4.697 1.00 82.00 203 ARG A C 1
ATOM 1582 O O . ARG A 1 203 ? -5.907 -10.045 -3.468 1.00 82.00 203 ARG A O 1
ATOM 1589 N N . ALA A 1 204 ? -6.805 -9.445 -5.458 1.00 86.56 204 ALA A N 1
ATOM 1590 C CA . ALA A 1 204 ? -8.034 -8.882 -4.909 1.00 86.56 204 ALA A CA 1
ATOM 1591 C C . ALA A 1 204 ? -8.767 -9.913 -4.036 1.00 86.56 204 ALA A C 1
ATOM 1593 O O . ALA A 1 204 ? -9.070 -9.630 -2.884 1.00 86.56 204 ALA A O 1
ATOM 1594 N N . ILE A 1 205 ? -8.896 -11.167 -4.491 1.00 90.19 205 ILE A N 1
ATOM 1595 C CA . ILE A 1 205 ? -9.479 -12.265 -3.695 1.00 90.19 205 ILE A CA 1
ATOM 1596 C C . ILE A 1 205 ? -8.713 -12.497 -2.384 1.00 90.19 205 ILE A C 1
ATOM 1598 O O . ILE A 1 205 ? -9.319 -12.743 -1.339 1.00 90.19 205 ILE A O 1
ATOM 1602 N N . LYS A 1 206 ? -7.373 -12.451 -2.407 1.00 88.56 206 LYS A N 1
ATOM 1603 C CA . LYS A 1 206 ? -6.561 -12.635 -1.192 1.00 88.56 206 LYS A CA 1
ATOM 1604 C C . LYS A 1 206 ? -6.833 -11.524 -0.174 1.00 88.56 206 LYS A C 1
ATOM 1606 O O . LYS A 1 206 ? -7.017 -11.832 1.003 1.00 88.56 206 LYS A O 1
ATOM 1611 N N . LEU A 1 207 ? -6.893 -10.272 -0.623 1.00 87.81 207 LEU A N 1
ATOM 1612 C CA . LEU A 1 207 ? -7.207 -9.123 0.229 1.00 87.81 207 LEU A CA 1
ATOM 1613 C C . LEU A 1 207 ? -8.661 -9.156 0.714 1.00 87.81 207 LEU A C 1
ATOM 1615 O O . LEU A 1 207 ? -8.904 -8.986 1.903 1.00 87.81 207 LEU A O 1
ATOM 1619 N N . ALA A 1 208 ? -9.611 -9.500 -0.153 1.00 91.56 208 ALA A N 1
ATOM 1620 C CA . ALA A 1 208 ? -11.027 -9.663 0.170 1.00 91.56 208 ALA A CA 1
ATOM 1621 C C . ALA A 1 208 ? -11.268 -10.709 1.266 1.00 91.56 208 ALA A C 1
ATOM 1623 O O . ALA A 1 208 ? -12.067 -10.493 2.179 1.00 91.56 208 ALA A O 1
ATOM 1624 N N . LYS A 1 209 ? -10.524 -11.823 1.246 1.00 91.94 209 LYS A N 1
ATOM 1625 C CA . LYS A 1 209 ? -10.546 -12.811 2.337 1.00 91.94 209 LYS A CA 1
ATOM 1626 C C . LYS A 1 209 ? -10.067 -12.211 3.657 1.00 91.94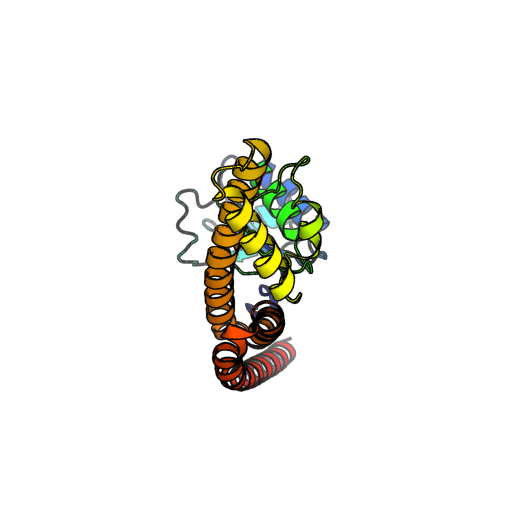 209 LYS A C 1
ATOM 1628 O O . LYS A 1 209 ? -10.695 -12.455 4.683 1.00 91.94 209 LYS A O 1
ATOM 1633 N N . GLN A 1 210 ? -8.984 -11.434 3.644 1.00 91.88 210 GLN A N 1
ATOM 1634 C CA . GLN A 1 210 ? -8.481 -10.763 4.849 1.00 91.88 210 GLN A CA 1
ATOM 1635 C C . GLN A 1 210 ? -9.469 -9.698 5.350 1.00 91.88 210 GLN A C 1
ATOM 1637 O O . GLN A 1 210 ? -9.732 -9.626 6.550 1.00 91.88 210 GLN A O 1
ATOM 1642 N N . PHE A 1 211 ? -10.084 -8.947 4.436 1.00 92.69 211 PHE A N 1
ATOM 1643 C CA . PHE A 1 211 ? -11.139 -7.982 4.728 1.00 92.69 211 PHE A CA 1
ATOM 1644 C C . PHE A 1 211 ? -12.331 -8.636 5.423 1.00 92.69 211 PHE A C 1
ATOM 1646 O O . PHE A 1 211 ? -12.736 -8.176 6.484 1.00 92.69 211 PHE A O 1
ATOM 1653 N N . CYS A 1 212 ? -12.818 -9.771 4.916 1.00 93.44 212 CYS A N 1
ATOM 1654 C CA . CYS A 1 212 ? -13.926 -10.507 5.532 1.00 93.44 212 CYS A CA 1
ATOM 1655 C C . CYS A 1 212 ? -13.623 -11.001 6.959 1.00 93.44 212 CYS A C 1
ATOM 1657 O O . CYS A 1 212 ? -14.549 -11.243 7.729 1.00 93.44 212 CYS A O 1
ATOM 1659 N N . VAL A 1 213 ? -12.347 -11.206 7.310 1.00 92.69 213 VAL A N 1
ATOM 1660 C CA . VAL A 1 213 ? -11.946 -11.573 8.680 1.00 92.69 213 VAL A CA 1
ATOM 1661 C C . VAL A 1 213 ? -11.970 -10.353 9.600 1.00 92.69 213 VAL A C 1
ATOM 1663 O O . VAL A 1 213 ? -12.399 -10.465 10.749 1.00 92.69 213 VAL A O 1
ATOM 1666 N N . SER A 1 214 ? -11.514 -9.198 9.113 1.00 92.44 214 SER A N 1
ATOM 1667 C CA . SER A 1 214 ? -11.499 -7.954 9.889 1.00 92.44 214 SER A CA 1
ATOM 1668 C C . SER A 1 214 ? -12.881 -7.327 10.052 1.00 92.44 214 SER A C 1
ATOM 1670 O O . SER A 1 214 ? -13.195 -6.873 11.152 1.00 92.44 214 SER A O 1
ATOM 1672 N N . TYR A 1 215 ? -13.702 -7.389 9.002 1.00 91.50 215 TYR A N 1
ATOM 1673 C CA . TYR A 1 215 ? -15.035 -6.796 8.892 1.00 91.50 215 TYR A CA 1
ATOM 1674 C C . TYR A 1 215 ? -16.077 -7.879 8.549 1.00 91.50 215 TYR A C 1
ATOM 1676 O O . TYR A 1 215 ? -16.533 -7.987 7.407 1.00 91.50 215 TYR A O 1
ATOM 1684 N N . PRO A 1 216 ? -16.436 -8.747 9.513 1.00 88.81 216 PRO A N 1
ATOM 1685 C CA . PRO A 1 216 ? -17.346 -9.866 9.268 1.00 88.81 216 PRO A CA 1
ATOM 1686 C C . PRO A 1 216 ? -18.766 -9.418 8.901 1.00 88.81 216 PRO A C 1
ATOM 1688 O O . PRO A 1 216 ? -19.458 -10.134 8.180 1.00 88.81 216 PRO A O 1
ATOM 1691 N N . GLU A 1 217 ? -19.186 -8.241 9.364 1.00 89.44 217 GLU A N 1
ATOM 1692 C CA . GLU A 1 217 ? -20.476 -7.622 9.033 1.00 89.44 217 GLU A CA 1
ATOM 1693 C C . GLU A 1 217 ? -20.633 -7.338 7.528 1.00 89.44 217 GLU A C 1
ATOM 1695 O O . GLU A 1 217 ? -21.725 -7.502 6.990 1.00 89.44 217 GLU A O 1
ATOM 1700 N N . ASP A 1 218 ? -19.546 -7.011 6.827 1.00 88.19 218 ASP A N 1
ATOM 1701 C CA . ASP A 1 218 ? -19.550 -6.716 5.385 1.00 88.19 218 ASP A CA 1
ATOM 1702 C C . ASP A 1 218 ? -19.121 -7.922 4.534 1.00 88.19 218 ASP A C 1
ATOM 1704 O O . ASP A 1 218 ? -19.048 -7.859 3.303 1.00 88.19 218 ASP A O 1
ATOM 1708 N N . ALA A 1 219 ? -18.829 -9.056 5.179 1.00 89.56 219 ALA A N 1
ATOM 1709 C CA . ALA A 1 219 ? -18.284 -10.224 4.504 1.00 89.56 219 ALA A CA 1
ATOM 1710 C C . ALA A 1 219 ? -19.254 -10.830 3.483 1.00 89.56 219 ALA A C 1
ATOM 1712 O O . ALA A 1 219 ? -18.803 -11.479 2.544 1.00 89.56 219 ALA A O 1
ATOM 1713 N N . ALA A 1 220 ? -20.568 -10.660 3.659 1.00 91.38 220 ALA A N 1
ATOM 1714 C CA . ALA A 1 220 ? -21.564 -11.196 2.732 1.00 91.38 220 ALA A CA 1
ATOM 1715 C C . ALA A 1 220 ? -21.458 -10.545 1.344 1.00 91.38 220 ALA A C 1
ATOM 1717 O O . ALA A 1 220 ? -21.342 -11.256 0.346 1.00 91.38 220 ALA A O 1
ATOM 1718 N N . GLU A 1 221 ? -21.416 -9.211 1.293 1.00 90.75 221 GLU A N 1
ATOM 1719 C CA . GLU A 1 221 ? -21.276 -8.451 0.046 1.00 90.75 221 GLU A CA 1
ATOM 1720 C C . GLU A 1 221 ? -19.936 -8.759 -0.633 1.00 90.75 221 GLU A C 1
ATOM 1722 O O . GLU A 1 221 ? -19.884 -9.102 -1.814 1.00 90.75 221 GLU A O 1
ATOM 1727 N N . MET A 1 222 ? -18.848 -8.733 0.140 1.00 92.69 222 MET A N 1
ATOM 1728 C CA . ME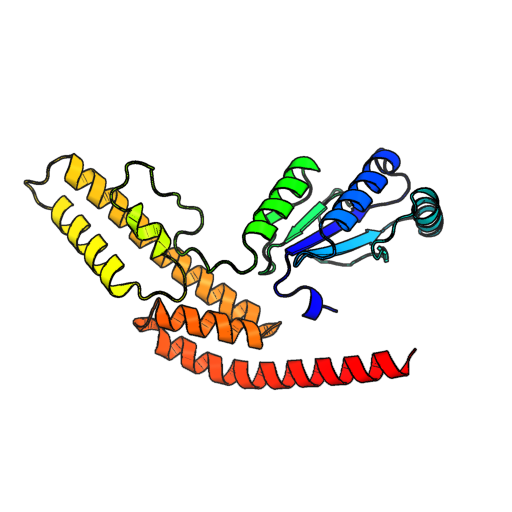T A 1 222 ? -17.509 -8.996 -0.382 1.00 92.69 222 MET A CA 1
ATOM 1729 C C . MET A 1 222 ? -17.362 -10.438 -0.907 1.00 92.69 222 MET A C 1
ATOM 1731 O O . MET A 1 222 ? -16.719 -10.677 -1.929 1.00 92.69 222 MET A O 1
ATOM 1735 N N . LYS A 1 223 ? -17.989 -11.426 -0.250 1.00 92.19 223 LYS A N 1
ATOM 1736 C CA . LYS A 1 223 ? -17.994 -12.826 -0.714 1.00 92.19 223 LYS A CA 1
ATOM 1737 C C . LYS A 1 223 ? -18.755 -13.028 -2.015 1.00 92.19 223 LYS A C 1
ATOM 1739 O O . LYS A 1 223 ? -18.337 -13.884 -2.792 1.00 92.19 223 LYS A O 1
ATOM 1744 N N . ALA A 1 224 ? -19.821 -12.267 -2.256 1.00 91.88 224 ALA A N 1
ATOM 1745 C CA . ALA A 1 224 ? -20.545 -12.329 -3.519 1.00 91.88 224 ALA A CA 1
ATOM 1746 C C . ALA A 1 224 ? -19.636 -11.905 -4.687 1.00 91.88 224 ALA A C 1
ATOM 1748 O O . ALA A 1 224 ? -19.467 -12.673 -5.633 1.00 91.88 224 ALA A O 1
ATOM 1749 N N . LYS A 1 225 ? -18.938 -10.767 -4.554 1.00 93.38 225 LYS A N 1
ATOM 1750 C CA . LYS A 1 225 ? -17.988 -10.268 -5.569 1.00 93.38 225 LYS A CA 1
ATOM 1751 C C . LYS A 1 225 ? -16.800 -11.214 -5.800 1.00 93.38 225 LYS A C 1
ATOM 1753 O O . LYS A 1 225 ? -16.356 -11.408 -6.929 1.00 93.38 225 LYS A O 1
ATOM 1758 N N . MET A 1 226 ? -16.316 -11.893 -4.752 1.00 93.00 226 MET A N 1
ATOM 1759 C CA . MET A 1 226 ? -15.208 -12.854 -4.883 1.00 93.00 226 MET A CA 1
ATOM 1760 C C . MET A 1 226 ? -15.494 -14.014 -5.850 1.00 93.00 226 MET A C 1
ATOM 1762 O O . MET A 1 226 ? -14.542 -14.579 -6.398 1.00 93.00 226 MET A O 1
ATOM 1766 N N . ALA A 1 227 ? -16.756 -14.401 -6.061 1.00 90.69 227 ALA A N 1
ATOM 1767 C CA . ALA A 1 227 ? -17.097 -15.446 -7.026 1.00 90.69 227 ALA A CA 1
ATOM 1768 C C . ALA A 1 227 ? -16.792 -14.998 -8.466 1.00 90.69 227 ALA A C 1
ATOM 1770 O O . ALA A 1 227 ? -16.138 -15.732 -9.210 1.00 90.69 227 ALA A O 1
ATOM 1771 N N . GLU A 1 228 ? -17.178 -13.769 -8.814 1.00 92.00 228 GLU A N 1
ATOM 1772 C CA . GLU A 1 228 ? -16.910 -13.142 -10.114 1.00 92.00 228 GLU A CA 1
ATOM 1773 C C . GLU A 1 228 ? -15.406 -12.965 -10.331 1.00 92.00 228 GLU A C 1
ATOM 1775 O O . GLU A 1 228 ? -14.854 -13.412 -11.338 1.00 92.00 228 GLU A O 1
ATOM 1780 N N . TRP A 1 229 ? -14.696 -12.445 -9.327 1.00 93.19 229 TRP A N 1
ATOM 1781 C CA . TRP A 1 229 ? -13.241 -12.303 -9.394 1.00 93.19 229 TRP A CA 1
ATOM 1782 C C . TRP A 1 229 ? -12.528 -13.648 -9.521 1.00 93.19 229 TRP A C 1
ATOM 1784 O O . TRP A 1 229 ? -11.480 -13.739 -10.152 1.00 93.19 229 TRP A O 1
ATOM 1794 N N . THR A 1 230 ? -13.079 -14.729 -8.962 1.00 92.38 230 THR A N 1
ATOM 1795 C CA . THR A 1 230 ? -12.493 -16.068 -9.124 1.00 92.38 230 THR A CA 1
ATOM 1796 C C . THR A 1 230 ? -12.569 -16.542 -10.575 1.00 92.38 230 THR A C 1
ATOM 1798 O O . THR A 1 230 ? -11.643 -17.208 -11.041 1.00 92.38 230 THR A O 1
ATOM 1801 N N . ALA A 1 231 ? -13.640 -16.204 -11.297 1.00 91.50 231 ALA A N 1
ATOM 1802 C CA . ALA A 1 231 ? -13.731 -16.464 -12.730 1.00 91.50 231 ALA A CA 1
ATOM 1803 C C . ALA A 1 231 ? -12.725 -15.597 -13.505 1.00 91.50 231 ALA A C 1
ATOM 1805 O O . ALA A 1 231 ? -11.905 -16.150 -14.240 1.00 91.50 231 ALA A O 1
ATOM 1806 N N . LEU A 1 232 ? -12.690 -14.286 -13.235 1.00 89.25 232 LEU A N 1
ATOM 1807 C CA . LEU A 1 232 ? -11.754 -13.352 -13.873 1.00 89.25 232 LEU A CA 1
ATOM 1808 C C . LEU A 1 232 ? -10.287 -13.770 -13.665 1.00 89.25 232 LEU A C 1
ATOM 1810 O O . LEU A 1 232 ? -9.487 -13.774 -14.595 1.00 89.25 232 LEU A O 1
ATOM 1814 N N . ALA A 1 233 ? -9.931 -14.211 -12.456 1.00 89.56 233 ALA A N 1
ATOM 1815 C CA . ALA A 1 233 ? -8.586 -14.680 -12.133 1.00 89.56 233 ALA A CA 1
ATOM 1816 C C . ALA A 1 233 ? -8.173 -15.902 -12.970 1.00 89.56 233 ALA A C 1
ATOM 1818 O O . ALA A 1 233 ? -7.000 -16.036 -13.324 1.00 89.56 233 ALA A O 1
ATOM 1819 N N . LYS A 1 234 ? -9.114 -16.798 -13.298 1.00 91.12 234 LYS A N 1
ATOM 1820 C CA . LYS A 1 234 ? -8.843 -17.947 -14.177 1.00 91.12 234 LYS A CA 1
ATOM 1821 C C . LYS A 1 234 ? -8.596 -17.497 -15.613 1.00 91.12 234 LYS A C 1
ATOM 1823 O O . LYS A 1 234 ? -7.682 -18.020 -16.248 1.00 91.12 234 LYS A O 1
ATOM 1828 N N . GLU A 1 235 ? -9.369 -16.534 -16.109 1.00 88.69 235 GLU A N 1
ATOM 1829 C CA . GLU A 1 235 ? -9.181 -15.969 -17.450 1.00 88.69 235 GLU A CA 1
ATOM 1830 C C . GLU A 1 235 ? -7.844 -15.234 -17.566 1.00 88.69 235 GLU A C 1
ATOM 1832 O O . GLU A 1 235 ? -7.052 -15.545 -18.456 1.00 88.69 235 GLU A O 1
ATOM 1837 N N . GLN A 1 236 ? -7.531 -14.358 -16.607 1.00 84.25 236 GLN A N 1
ATOM 1838 C CA . GLN A 1 236 ? -6.243 -13.662 -16.524 1.00 84.25 236 GLN A CA 1
ATOM 1839 C C . GLN A 1 236 ? -5.068 -14.653 -16.465 1.00 84.25 236 GLN A C 1
ATOM 1841 O O . GLN A 1 236 ? -4.070 -14.486 -17.170 1.00 84.25 236 GLN A O 1
ATOM 1846 N N . ALA A 1 237 ? -5.183 -15.727 -15.675 1.00 85.06 237 ALA A N 1
ATOM 1847 C CA . ALA A 1 237 ? -4.152 -16.761 -15.598 1.00 85.06 237 ALA A CA 1
ATOM 1848 C C . ALA A 1 237 ? -3.970 -17.514 -16.927 1.00 85.06 237 ALA A C 1
ATOM 1850 O O . ALA A 1 237 ? -2.834 -17.798 -17.320 1.00 85.06 237 ALA A O 1
ATOM 1851 N N . LYS A 1 238 ? -5.066 -17.816 -17.636 1.00 87.62 238 LYS A N 1
ATOM 1852 C CA . LYS A 1 238 ? -5.025 -18.466 -18.952 1.00 87.62 238 LYS A CA 1
ATOM 1853 C C . LYS A 1 238 ? -4.360 -17.563 -19.994 1.00 87.62 238 LYS A C 1
ATOM 1855 O O . LYS A 1 238 ? -3.413 -18.005 -20.644 1.00 87.62 238 LYS A O 1
ATOM 1860 N N . ALA A 1 239 ? -4.768 -16.297 -20.071 1.00 82.94 239 ALA A N 1
ATOM 1861 C CA . ALA A 1 239 ? -4.175 -15.306 -20.969 1.00 82.94 239 ALA A CA 1
ATOM 1862 C C . ALA A 1 239 ? -2.671 -15.114 -20.696 1.00 82.94 239 ALA A C 1
ATOM 1864 O O . ALA A 1 239 ? -1.850 -15.115 -21.615 1.00 82.94 239 ALA A O 1
ATOM 1865 N N . ALA A 1 240 ? -2.270 -15.039 -19.422 1.00 77.81 240 ALA A N 1
ATOM 1866 C CA . ALA A 1 240 ? -0.862 -14.938 -19.046 1.00 77.81 240 ALA A CA 1
ATOM 1867 C C . ALA A 1 240 ? -0.047 -16.177 -19.464 1.00 77.81 240 ALA A C 1
ATOM 1869 O O . ALA A 1 240 ? 1.111 -16.043 -19.880 1.00 77.81 240 ALA A O 1
ATOM 1870 N N . ALA A 1 241 ? -0.630 -17.377 -19.364 1.00 82.31 241 ALA A N 1
ATOM 1871 C CA . ALA A 1 241 ? 0.005 -18.623 -19.785 1.00 82.31 241 ALA A CA 1
ATOM 1872 C C . ALA A 1 241 ? 0.163 -18.709 -21.313 1.00 82.31 241 ALA A C 1
ATOM 1874 O O . ALA A 1 241 ? 1.233 -19.091 -21.790 1.00 82.31 241 ALA A O 1
ATOM 1875 N N . GLU A 1 242 ? -0.855 -18.313 -22.078 1.00 81.06 242 GLU A N 1
ATOM 1876 C CA . GLU A 1 242 ? -0.812 -18.250 -23.546 1.00 81.06 242 GLU A CA 1
ATOM 1877 C C . GLU A 1 242 ? 0.235 -17.239 -24.025 1.00 81.06 242 GLU A C 1
ATOM 1879 O O . GLU A 1 242 ? 1.148 -17.603 -24.768 1.00 81.06 242 GLU A O 1
ATOM 1884 N N . ALA A 1 243 ? 0.236 -16.026 -23.466 1.00 75.50 243 ALA A N 1
ATOM 1885 C CA . ALA A 1 243 ? 1.254 -15.025 -23.768 1.00 75.50 243 ALA A CA 1
ATOM 1886 C C . ALA A 1 243 ? 2.675 -15.518 -23.431 1.00 75.50 243 ALA A C 1
ATOM 1888 O O . ALA A 1 243 ? 3.647 -15.162 -24.100 1.00 75.50 243 ALA A O 1
ATOM 1889 N N . LYS A 1 244 ? 2.860 -16.311 -22.360 1.00 74.06 244 LYS A N 1
ATOM 1890 C CA . LYS A 1 244 ? 4.173 -16.908 -22.030 1.00 74.06 244 LYS A CA 1
ATOM 1891 C C . LYS A 1 244 ? 4.618 -17.924 -23.087 1.00 74.06 244 LYS A C 1
ATOM 1893 O O . LYS A 1 244 ? 5.796 -17.925 -23.432 1.00 74.06 244 LYS A O 1
ATOM 1898 N N . LYS A 1 245 ? 3.701 -18.738 -23.619 1.00 75.31 245 LYS A N 1
ATOM 1899 C CA . LYS A 1 245 ? 3.995 -19.697 -24.698 1.00 75.31 245 LYS A CA 1
ATOM 1900 C C . LYS A 1 245 ? 4.366 -18.993 -26.004 1.00 75.31 245 LYS A C 1
ATOM 1902 O O . LYS A 1 245 ? 5.358 -19.361 -26.622 1.00 75.31 245 LYS A O 1
ATOM 1907 N N . GLU A 1 246 ? 3.642 -17.941 -26.381 1.00 67.62 246 GLU A N 1
ATOM 1908 C CA . GLU A 1 246 ? 3.951 -17.164 -27.591 1.00 67.62 246 GLU A CA 1
ATOM 1909 C C . GLU A 1 246 ? 5.312 -16.461 -27.515 1.00 67.62 246 GLU A C 1
ATOM 1911 O O . GLU A 1 246 ? 6.065 -16.448 -28.487 1.00 67.62 246 GLU A O 1
ATOM 1916 N N . ALA A 1 247 ? 5.671 -15.913 -26.351 1.00 61.06 247 ALA A N 1
ATOM 1917 C CA . ALA A 1 247 ? 6.977 -15.283 -26.158 1.00 61.06 247 ALA A CA 1
ATOM 1918 C C . ALA A 1 247 ? 8.141 -16.289 -26.142 1.00 61.06 247 ALA A C 1
ATOM 1920 O O . ALA A 1 247 ? 9.261 -15.918 -26.481 1.00 61.06 247 ALA A O 1
ATOM 1921 N N . ALA A 1 248 ? 7.888 -17.546 -25.764 1.00 59.22 248 ALA A N 1
ATOM 1922 C CA . ALA A 1 248 ? 8.880 -18.617 -25.829 1.00 59.22 248 ALA A CA 1
ATOM 1923 C C . ALA A 1 248 ? 9.103 -19.127 -27.264 1.00 59.22 248 ALA A C 1
ATOM 1925 O O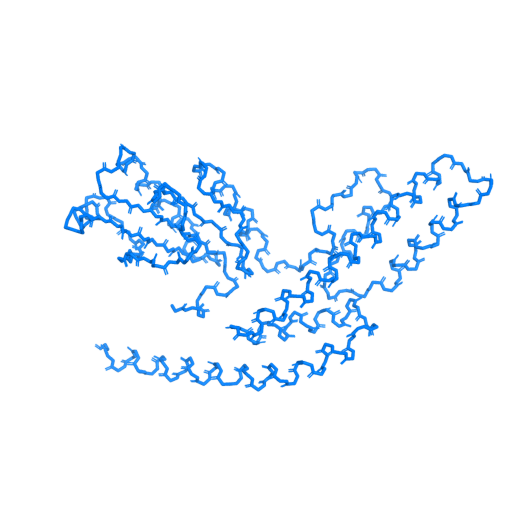 . ALA A 1 248 ? 10.203 -19.562 -27.573 1.00 59.22 248 ALA A O 1
ATOM 1926 N N . HIS A 1 249 ? 8.096 -19.033 -28.140 1.00 54.16 249 HIS A N 1
ATOM 1927 C CA . HIS A 1 249 ? 8.203 -19.418 -29.554 1.00 54.16 249 HIS A CA 1
ATOM 1928 C C . HIS A 1 249 ? 8.823 -18.346 -30.465 1.00 54.16 249 HIS A C 1
ATOM 1930 O O . HIS A 1 249 ? 9.157 -18.646 -31.607 1.00 54.16 249 HIS A O 1
ATOM 1936 N N . LYS A 1 250 ? 8.961 -17.103 -29.982 1.00 50.16 250 LYS A N 1
ATOM 1937 C CA . LYS A 1 250 ? 9.586 -15.978 -30.707 1.00 50.16 250 LYS A CA 1
ATOM 1938 C C . LYS A 1 250 ? 11.062 -15.734 -30.337 1.00 50.16 250 LYS A C 1
ATOM 1940 O O . LYS A 1 250 ? 11.624 -14.736 -30.782 1.00 50.16 250 LYS A O 1
ATOM 1945 N N . LYS A 1 251 ? 11.667 -16.593 -29.512 1.00 42.38 251 LYS A N 1
ATOM 1946 C CA . LYS A 1 251 ? 13.113 -16.620 -29.231 1.00 42.38 251 LYS A CA 1
ATOM 1947 C C . LYS A 1 251 ? 13.763 -17.766 -29.988 1.00 42.38 251 LYS A C 1
ATOM 1949 O O . LYS A 1 251 ? 14.943 -17.591 -30.350 1.00 42.38 251 LYS A O 1
#

Radius of gyration: 23.03 Å; chains: 1; bounding box: 50×39×67 Å

Foldseek 3Di:
DLVLLALAKEKEFFDEPPDPCLLVVQLVVQVVCVVPVVQSYHYEYEYEDDVVSVVVSCVVSVRDHDYDYDPPDPVCPPPPRGGIWIAASLRHTPDDDDDPVVSVVSNVVSSVCRPPFDQLLVPDDDDPPQPCPVCRVQRGQLHACVVVLVVLVVLLVLLPDPPDDPVSVVNNVVSVSSVVSNVVSLVVLVVSLVVCLVVALVVSLVRLNSSCNHCVVCNVVSVVVNVVSVVVNVVVVVVVVVVVVVVVVVD